Protein AF-A0A3D5B7R0-F1 (afdb_monomer_lite)

Foldseek 3Di:
DDPQQPDDDDDDDPDDDDPVVDPAPFDADPDDWFDDQDPPLRHPVSSVVLVVLCVDPPDPCNVVSCVVVPHDDDRGDDDSPVVRVVSCVVPPRDPPPPPAPFFADLPDADFDALDDPLLVPDDPVLVVVLLPFLLLVLLLLVLVLLAVDFFWAAQPKRFTDPVSLCVSLVPGPDRDDQWDDDPPDIRGHDTCVVVLSVVVSVVLCRNNSQWGHIRRGTIHGDPVVVVLNVDDSSSNLCRSLCCCLFPDQLCPQPPDDDPQADDSVVVSLLLLVLLLPDDAQDKDQLVVVLVSVCVVPVRNGADPVRDRDSQVSQSSCVRRPVVVCCSSVLKNKDDDPDPPCPRDSRTIIHGYPSNNSVSVVVNVDPRD

Structure (mmCIF, N/CA/C/O backbone):
data_AF-A0A3D5B7R0-F1
#
_entry.id   AF-A0A3D5B7R0-F1
#
loop_
_atom_site.group_PDB
_atom_site.id
_atom_site.type_symbol
_atom_site.label_atom_id
_atom_site.label_alt_id
_atom_site.label_comp_id
_atom_site.label_asym_id
_atom_site.label_entity_id
_atom_site.label_seq_id
_atom_site.pdbx_PDB_ins_code
_atom_site.Cartn_x
_atom_site.Cartn_y
_atom_site.Cartn_z
_atom_site.occupancy
_atom_site.B_iso_or_equiv
_atom_site.auth_seq_id
_atom_site.auth_comp_id
_atom_site.auth_asym_id
_atom_site.auth_atom_id
_atom_site.pdbx_PDB_model_num
ATOM 1 N N . TYR A 1 1 ? -4.130 6.083 26.301 1.00 74.31 1 TYR A N 1
ATOM 2 C CA . TYR A 1 1 ? -4.189 7.552 26.361 1.00 74.31 1 TYR A CA 1
ATOM 3 C C . TYR A 1 1 ? -3.229 7.978 27.451 1.00 74.31 1 TYR A C 1
ATOM 5 O O . TYR A 1 1 ? -3.184 7.276 28.447 1.00 74.31 1 TYR A O 1
ATOM 13 N N . ASP A 1 2 ? -2.445 9.035 27.221 1.00 73.25 2 ASP A N 1
ATOM 14 C CA . ASP A 1 2 ? -1.313 9.441 28.071 1.00 73.25 2 ASP A CA 1
ATOM 15 C C . ASP A 1 2 ? -0.239 8.339 28.264 1.00 73.25 2 ASP A C 1
ATOM 17 O O . ASP A 1 2 ? -0.476 7.288 28.853 1.00 73.25 2 ASP A O 1
ATOM 21 N N . MET A 1 3 ? 0.969 8.553 27.727 1.00 71.94 3 MET A N 1
ATOM 22 C CA . MET A 1 3 ? 2.073 7.584 27.853 1.00 71.94 3 MET A CA 1
ATOM 23 C C . MET A 1 3 ? 2.732 7.585 29.243 1.00 71.94 3 MET A C 1
ATOM 25 O O . MET A 1 3 ? 3.506 6.673 29.525 1.00 71.94 3 MET A O 1
ATOM 29 N N . GLY A 1 4 ? 2.465 8.591 30.081 1.00 78.50 4 GLY A N 1
ATOM 30 C CA . GLY A 1 4 ? 2.881 8.615 31.481 1.00 78.50 4 GLY A CA 1
ATOM 31 C C . GLY A 1 4 ? 1.939 7.782 32.345 1.00 78.50 4 GLY A C 1
ATOM 32 O O . GLY A 1 4 ? 2.359 6.784 32.928 1.00 78.50 4 GLY A O 1
ATOM 33 N N . ASP A 1 5 ? 0.661 8.160 32.361 1.00 80.00 5 ASP A N 1
ATOM 34 C CA . ASP A 1 5 ? -0.364 7.542 33.214 1.00 80.00 5 ASP A CA 1
ATOM 35 C C . ASP A 1 5 ? -0.889 6.194 32.690 1.00 80.00 5 ASP A C 1
ATOM 37 O O . ASP A 1 5 ? -1.420 5.385 33.456 1.00 80.00 5 ASP A O 1
ATOM 41 N N . GLY A 1 6 ? -0.722 5.919 31.394 1.00 84.06 6 GLY A N 1
ATOM 42 C CA . GLY A 1 6 ? -0.974 4.604 30.808 1.00 84.06 6 GLY A CA 1
ATOM 43 C C . GLY A 1 6 ? -2.450 4.202 30.762 1.00 84.06 6 GLY A C 1
ATOM 44 O O . GLY A 1 6 ? -2.766 3.028 30.941 1.00 84.06 6 GLY A O 1
ATOM 45 N N . TRP A 1 7 ? -3.371 5.141 30.521 1.00 86.75 7 TRP A N 1
ATOM 46 C CA . TRP A 1 7 ? -4.803 4.836 30.463 1.00 86.75 7 TRP A CA 1
ATOM 47 C C . TRP A 1 7 ? -5.154 3.924 29.284 1.00 86.75 7 TRP A C 1
ATOM 49 O O . TRP A 1 7 ? -4.891 4.242 28.118 1.00 86.75 7 TRP A O 1
ATOM 59 N N . GLU A 1 8 ? -5.825 2.814 29.573 1.00 83.31 8 GLU A N 1
ATOM 60 C CA . GLU A 1 8 ? -6.331 1.878 28.571 1.00 83.31 8 GLU A CA 1
ATOM 61 C C . GLU A 1 8 ? -7.833 2.092 28.344 1.00 83.31 8 GLU A C 1
ATOM 63 O O . GLU A 1 8 ? -8.619 2.150 29.289 1.00 83.31 8 GLU A O 1
ATOM 68 N N . HIS A 1 9 ? -8.243 2.195 27.077 1.00 85.19 9 HIS A N 1
ATOM 69 C CA . HIS A 1 9 ? -9.650 2.290 26.685 1.00 85.19 9 HIS A CA 1
ATOM 70 C C . HIS A 1 9 ? -10.020 1.097 25.806 1.00 85.19 9 HIS A C 1
ATOM 72 O O . HIS A 1 9 ? -9.383 0.859 24.778 1.00 85.19 9 HIS A O 1
ATOM 78 N N . GLU A 1 10 ? -11.079 0.380 26.175 1.00 88.75 10 GLU A N 1
ATOM 79 C CA . GLU A 1 10 ? -11.679 -0.641 25.321 1.00 88.75 10 GLU A CA 1
ATOM 80 C C . GLU A 1 10 ? -12.743 0.002 24.421 1.00 88.75 10 GLU A C 1
ATOM 82 O O . GLU A 1 10 ? -13.651 0.682 24.900 1.00 88.75 10 GLU A O 1
ATOM 87 N N . ILE A 1 11 ? -12.630 -0.209 23.108 1.00 89.81 11 ILE A N 1
ATOM 88 C CA . ILE A 1 11 ? -13.593 0.290 22.122 1.00 89.81 11 ILE A CA 1
ATOM 89 C C . ILE A 1 11 ? -14.271 -0.909 21.464 1.00 89.81 11 ILE A C 1
ATOM 91 O O . ILE A 1 11 ? -13.642 -1.664 20.719 1.00 89.81 11 ILE A O 1
ATOM 95 N N . ILE A 1 12 ? -15.569 -1.058 21.723 1.00 86.69 12 ILE A N 1
ATOM 96 C CA . ILE A 1 12 ? -16.411 -2.113 21.159 1.00 86.69 12 ILE A CA 1
ATOM 97 C C . ILE A 1 12 ? -17.411 -1.468 20.202 1.00 86.69 12 ILE A C 1
ATOM 99 O O . ILE A 1 12 ? -18.132 -0.545 20.568 1.00 86.69 12 ILE A O 1
ATOM 103 N N . VAL A 1 13 ? -17.466 -1.968 18.968 1.00 87.06 13 VAL A N 1
ATOM 104 C CA . VAL A 1 13 ? -18.513 -1.592 18.013 1.00 87.06 13 VAL A CA 1
ATOM 105 C C . VAL A 1 13 ? -19.715 -2.502 18.248 1.00 87.06 13 VAL A C 1
ATOM 107 O O . VAL A 1 13 ? -19.668 -3.682 17.905 1.00 87.06 13 VAL A O 1
ATOM 110 N N . GLU A 1 14 ? -20.765 -1.958 18.861 1.00 85.06 14 GLU A N 1
ATOM 111 C CA . GLU A 1 14 ? -21.995 -2.698 19.183 1.00 85.06 14 GLU A CA 1
ATOM 112 C C . GLU A 1 14 ? -22.955 -2.774 17.987 1.00 85.06 14 GLU A C 1
ATOM 114 O O . GLU A 1 14 ? -23.510 -3.832 17.694 1.00 85.06 14 GLU A O 1
ATOM 119 N N . GLU A 1 15 ? -23.112 -1.662 17.266 1.00 81.44 15 GLU A N 1
ATOM 120 C CA . GLU A 1 15 ? -23.982 -1.531 16.098 1.00 81.44 15 GLU A CA 1
ATOM 121 C C . GLU A 1 15 ? -23.341 -0.584 15.072 1.00 81.44 15 GLU A C 1
ATOM 123 O O . GLU A 1 15 ? -22.632 0.358 15.426 1.00 81.44 15 GLU A O 1
ATOM 128 N N . SER A 1 16 ? -23.587 -0.832 13.785 1.00 78.06 16 SER A N 1
ATOM 129 C CA . SER A 1 16 ? -23.180 0.052 12.692 1.00 78.06 16 SER A CA 1
ATOM 130 C C . SER A 1 16 ? -24.397 0.428 11.854 1.00 78.06 16 SER A C 1
ATOM 132 O O . SER A 1 16 ? -25.055 -0.461 11.311 1.00 78.06 16 SER A O 1
ATOM 134 N N . GLN A 1 17 ? -24.657 1.724 11.713 1.00 70.88 17 GLN A N 1
ATOM 135 C CA . GLN A 1 17 ? -25.733 2.269 10.882 1.00 70.88 17 GLN A CA 1
ATOM 136 C C . GLN A 1 17 ? -25.148 2.922 9.630 1.00 70.88 17 GLN A C 1
ATOM 138 O O . GLN A 1 17 ? -23.988 3.345 9.627 1.00 70.88 17 GLN A O 1
ATOM 143 N N . SER A 1 18 ? -25.921 2.972 8.545 1.00 63.34 18 SER A N 1
ATOM 144 C CA . SER A 1 18 ? -25.472 3.664 7.338 1.00 63.34 18 SER A CA 1
ATOM 145 C C . SER A 1 18 ? -25.538 5.178 7.536 1.00 63.34 18 SER A C 1
ATOM 147 O O . SER A 1 18 ? -26.410 5.696 8.228 1.00 63.34 18 SER A O 1
ATOM 149 N N . GLU A 1 19 ? -24.632 5.912 6.893 1.00 59.81 19 GLU A N 1
ATOM 150 C CA . GLU A 1 19 ? -24.579 7.377 6.986 1.00 59.81 19 GLU A CA 1
ATOM 151 C C . GLU A 1 19 ? -25.899 8.042 6.555 1.00 59.81 19 GLU A C 1
ATOM 153 O O . GLU A 1 19 ? -26.300 9.055 7.120 1.00 59.81 19 GLU A O 1
ATOM 158 N N . SER A 1 20 ? -26.631 7.424 5.619 1.00 59.22 20 SER A N 1
ATOM 159 C CA . SER A 1 20 ? -27.956 7.876 5.175 1.00 59.22 20 SER A CA 1
ATOM 160 C C . SER A 1 20 ? -29.059 7.773 6.232 1.00 59.22 20 SER A C 1
ATOM 162 O O . SER A 1 20 ? -30.106 8.396 6.067 1.00 59.22 20 SER A O 1
ATOM 164 N N . GLU A 1 21 ? -28.859 6.978 7.282 1.00 56.62 21 GLU A N 1
ATOM 165 C CA . GLU A 1 21 ? -29.832 6.770 8.364 1.00 56.62 21 GLU A CA 1
ATOM 166 C C . GLU A 1 21 ? -29.599 7.716 9.552 1.00 56.62 21 GLU A C 1
ATOM 168 O O . GLU A 1 21 ? -30.432 7.790 10.454 1.00 56.62 21 GLU A O 1
ATOM 173 N N . LEU A 1 22 ? -28.495 8.471 9.557 1.00 62.19 22 LEU A N 1
ATOM 174 C CA . LEU A 1 22 ? -28.134 9.356 10.659 1.00 62.19 22 LEU A CA 1
ATOM 175 C C . LEU A 1 22 ? -28.681 10.773 10.434 1.00 62.19 22 LEU A C 1
ATOM 177 O O . LEU A 1 22 ? -28.222 11.510 9.566 1.00 62.19 22 LEU A O 1
ATOM 181 N N . GLU A 1 23 ? -29.626 11.201 11.277 1.00 57.47 23 GLU A N 1
ATOM 182 C CA . GLU A 1 23 ? -30.136 12.586 11.279 1.00 57.47 23 GLU A CA 1
ATOM 183 C C . GLU A 1 23 ? -29.074 13.620 11.711 1.00 57.47 23 GLU A C 1
ATOM 185 O O . GLU A 1 23 ? -29.227 14.815 11.449 1.00 57.47 23 GLU A O 1
ATOM 190 N N . LYS A 1 24 ? -28.008 13.185 12.403 1.00 57.94 24 LYS A N 1
ATOM 191 C CA . LYS A 1 24 ? -26.907 14.026 12.906 1.00 57.94 24 LYS A CA 1
ATOM 192 C C . LYS A 1 24 ? -25.569 13.310 12.725 1.00 57.94 24 LYS A C 1
ATOM 194 O O . LYS A 1 24 ? -25.426 12.168 13.143 1.00 57.94 24 LYS A O 1
ATOM 199 N N . LEU A 1 25 ? -24.584 14.015 12.165 1.00 65.56 25 LEU A N 1
ATOM 200 C CA . LEU A 1 25 ? -23.233 13.494 11.886 1.00 65.56 25 LEU A CA 1
ATOM 201 C C . LEU A 1 25 ? -22.208 13.800 12.993 1.00 65.56 25 LEU A C 1
ATOM 203 O O . LEU A 1 25 ? -21.034 13.461 12.868 1.00 65.56 25 LEU A O 1
ATOM 207 N N . SER A 1 26 ? -22.630 14.454 14.078 1.00 69.00 26 SER A N 1
ATOM 208 C CA . SER A 1 26 ? -21.787 14.650 15.258 1.00 69.00 26 SER A CA 1
ATOM 209 C C . SER A 1 26 ? -21.966 13.480 16.222 1.00 69.00 26 SER A C 1
ATOM 211 O O . SER A 1 26 ? -23.107 13.071 16.456 1.00 69.00 26 SER A O 1
ATOM 213 N N . PRO A 1 27 ? -20.882 12.964 16.826 1.00 81.19 27 PRO A N 1
ATOM 214 C CA . PRO A 1 27 ? -21.006 11.953 17.859 1.00 81.19 27 PRO A CA 1
ATOM 215 C C . PRO A 1 27 ? -21.820 12.510 19.024 1.00 81.19 27 PRO A C 1
ATOM 217 O O . PRO A 1 27 ? -21.628 13.644 19.469 1.00 81.19 27 PRO A O 1
ATOM 220 N N . ILE A 1 28 ? -22.750 11.691 19.496 1.00 86.44 28 ILE A N 1
ATOM 221 C CA . ILE A 1 28 ? -23.605 11.979 20.637 1.00 86.44 28 ILE A CA 1
ATOM 222 C C . ILE A 1 28 ? -23.330 10.884 21.653 1.00 86.44 28 ILE A C 1
ATOM 224 O O . ILE A 1 28 ? -23.425 9.697 21.348 1.00 86.44 28 ILE A O 1
ATOM 228 N N . CYS A 1 29 ? -22.998 11.286 22.872 1.00 91.50 29 CYS A N 1
ATOM 229 C CA . CYS A 1 29 ? -23.009 10.370 23.992 1.00 91.50 29 CYS A CA 1
ATOM 230 C C . CYS A 1 29 ? -24.472 10.026 24.296 1.00 91.50 29 CYS A C 1
ATOM 232 O O . CYS A 1 29 ? -25.270 10.917 24.601 1.00 91.50 29 CYS A O 1
ATOM 234 N N . ILE A 1 30 ? -24.826 8.747 24.162 1.00 92.62 30 ILE A N 1
ATOM 235 C CA . ILE A 1 30 ? -26.179 8.232 24.431 1.00 92.62 30 ILE A CA 1
ATOM 236 C C . ILE A 1 30 ? -26.343 7.752 25.877 1.00 92.62 30 ILE A C 1
ATOM 238 O O . ILE A 1 30 ? -27.450 7.753 26.409 1.00 92.62 30 ILE A O 1
ATOM 242 N N . SER A 1 31 ? -25.242 7.371 26.521 1.00 94.31 31 SER A N 1
ATOM 243 C CA . SER A 1 31 ? -25.202 6.915 27.907 1.00 94.31 31 SER A CA 1
ATOM 244 C C . SER A 1 31 ? -23.772 6.939 28.437 1.00 94.31 31 SER A C 1
ATOM 246 O O . SER A 1 31 ? -22.823 6.785 27.670 1.00 94.31 31 SER A O 1
ATOM 248 N N . GLY A 1 32 ? -23.631 7.037 29.753 1.00 93.88 32 GLY A N 1
ATOM 249 C CA . GLY A 1 32 ? -22.372 6.867 30.465 1.00 93.88 32 GLY A CA 1
ATOM 250 C C . GLY A 1 32 ? -22.632 6.742 31.960 1.00 93.88 32 GLY A C 1
ATOM 251 O O . GLY A 1 32 ? -23.778 6.830 32.409 1.00 93.88 32 GLY A O 1
ATOM 252 N N . LYS A 1 33 ? -21.578 6.473 32.722 1.00 94.75 33 LYS A N 1
ATOM 253 C CA . LYS A 1 33 ? -21.638 6.351 34.178 1.00 94.75 33 LYS A CA 1
ATOM 254 C C . LYS A 1 33 ? -20.290 6.721 34.775 1.00 94.75 33 LYS A C 1
ATOM 256 O O . LYS A 1 33 ? -19.272 6.375 34.174 1.00 94.75 33 LYS A O 1
ATOM 261 N N . ARG A 1 34 ? -20.336 7.274 35.991 1.00 95.81 34 ARG A N 1
ATOM 262 C CA . ARG A 1 34 ? -19.178 7.680 36.796 1.00 95.81 34 ARG A CA 1
ATOM 263 C C . ARG A 1 34 ? -18.389 8.831 36.170 1.00 95.81 34 ARG A C 1
ATOM 265 O O . ARG A 1 34 ? -18.435 9.050 34.958 1.00 95.81 34 ARG A O 1
ATOM 272 N N . ALA A 1 35 ? -17.666 9.552 37.012 1.00 93.88 35 ALA A N 1
ATOM 273 C CA . ALA A 1 35 ? -16.795 10.623 36.567 1.00 93.88 35 ALA A CA 1
ATOM 274 C C . ALA A 1 35 ? -15.577 10.045 35.834 1.00 93.88 35 ALA A C 1
ATOM 276 O O . ALA A 1 35 ? -15.072 8.970 36.172 1.00 93.88 35 ALA A O 1
ATOM 277 N N . CYS A 1 36 ? -15.088 10.773 34.829 1.00 92.12 36 CYS A N 1
ATOM 278 C CA . CYS A 1 36 ? -13.783 10.485 34.242 1.00 92.12 36 CYS A CA 1
ATOM 279 C C . CYS A 1 36 ? -12.699 10.710 35.311 1.00 92.12 36 CYS A C 1
ATOM 281 O O . CYS A 1 36 ? -12.798 11.700 36.046 1.00 92.12 36 CYS A O 1
ATOM 283 N N . PRO A 1 37 ? -11.671 9.844 35.412 1.00 93.56 37 PRO A N 1
ATOM 284 C CA . PRO A 1 37 ? -10.491 10.152 36.208 1.00 93.56 37 PRO A CA 1
ATOM 285 C C . PRO A 1 37 ? -9.937 11.537 35.833 1.00 93.56 37 PRO A C 1
ATOM 287 O O . PRO A 1 37 ? -9.931 11.867 34.642 1.00 93.56 37 PRO A O 1
ATOM 290 N N . PRO A 1 38 ? -9.511 12.354 36.812 1.00 92.75 38 PRO A N 1
ATOM 291 C CA . PRO A 1 38 ? -8.859 13.625 36.524 1.00 92.75 38 PRO A CA 1
ATOM 292 C C . PRO A 1 38 ? -7.581 13.418 35.703 1.00 92.75 38 PRO A C 1
ATOM 294 O O . PRO A 1 38 ? -6.888 12.416 35.881 1.00 92.75 38 PRO A O 1
ATOM 297 N N . GLU A 1 39 ? -7.269 14.367 34.821 1.00 89.06 39 GLU A N 1
ATOM 298 C CA . GLU A 1 39 ? -5.988 14.381 34.103 1.00 89.06 39 GLU A CA 1
ATOM 299 C C . GLU A 1 39 ? -4.817 14.452 35.096 1.00 89.06 39 GLU A C 1
ATOM 301 O O . GLU A 1 39 ? -4.941 15.063 36.161 1.00 89.06 39 GLU A O 1
ATOM 306 N N . ASP A 1 40 ? -3.694 13.821 34.746 1.00 89.06 40 ASP A N 1
ATOM 307 C CA . ASP A 1 40 ? -2.457 13.781 35.542 1.00 89.06 40 ASP A CA 1
ATOM 308 C C . ASP A 1 40 ? -2.605 13.202 36.972 1.00 89.06 40 ASP A C 1
ATOM 310 O O . ASP A 1 40 ? -1.793 13.486 37.857 1.00 89.06 40 ASP A O 1
ATOM 314 N N . VAL A 1 41 ? -3.638 12.391 37.241 1.00 92.38 41 VAL A N 1
ATOM 315 C CA . VAL A 1 41 ? -3.866 11.786 38.571 1.00 92.38 41 VAL A CA 1
ATOM 316 C C . VAL A 1 41 ? -2.918 10.615 38.878 1.00 92.38 41 VAL A C 1
ATOM 318 O O . VAL A 1 41 ? -2.916 10.112 40.001 1.00 92.38 41 VAL A O 1
ATOM 321 N N . GLY A 1 42 ? -2.103 10.162 37.919 1.00 90.31 42 GLY A N 1
ATOM 322 C CA . GLY A 1 42 ? -1.141 9.071 38.105 1.00 90.31 42 GLY A CA 1
ATOM 323 C C . GLY A 1 42 ? -1.683 7.699 37.696 1.00 90.31 42 GLY A C 1
ATOM 324 O O . GLY A 1 42 ? -1.400 6.685 38.346 1.00 90.31 42 GLY A O 1
ATOM 325 N N . GLY A 1 43 ? -2.507 7.657 36.649 1.00 91.12 43 GLY A N 1
ATOM 326 C CA . GLY A 1 43 ? -3.059 6.424 36.093 1.00 91.12 43 GLY A CA 1
ATOM 327 C C . GLY A 1 43 ? -4.020 5.695 37.037 1.00 91.12 43 GLY A C 1
ATOM 328 O O . GLY A 1 43 ? -4.587 6.266 37.971 1.00 91.12 43 GLY A O 1
ATOM 329 N N . ILE A 1 44 ? -4.200 4.388 36.814 1.00 91.00 44 ILE A N 1
ATOM 330 C CA . ILE A 1 44 ? -5.148 3.557 37.584 1.00 91.00 44 ILE A CA 1
ATOM 331 C C . ILE A 1 44 ? -4.807 3.553 39.082 1.00 91.00 44 ILE A C 1
ATOM 333 O O . ILE A 1 44 ? -5.700 3.668 39.923 1.00 91.00 44 ILE A O 1
ATOM 337 N N . GLY A 1 45 ? -3.519 3.411 39.415 1.00 90.31 45 GLY A N 1
ATOM 338 C CA . GLY A 1 45 ? -3.048 3.382 40.800 1.00 90.31 45 GLY A CA 1
ATOM 339 C C . GLY A 1 45 ? -3.220 4.729 41.498 1.00 90.31 45 GLY A C 1
ATOM 340 O O . GLY A 1 45 ? -3.731 4.771 42.616 1.00 90.31 45 GLY A O 1
ATOM 341 N N . GLY A 1 46 ? -2.859 5.819 40.817 1.00 94.38 46 GLY A N 1
ATOM 342 C CA . GLY A 1 46 ? -3.026 7.173 41.332 1.00 94.38 46 GLY A CA 1
ATOM 343 C C . GLY A 1 46 ? -4.493 7.540 41.547 1.00 94.38 46 GLY A C 1
ATOM 344 O O . GLY A 1 46 ? -4.855 8.014 42.619 1.00 94.38 46 GLY A O 1
ATOM 345 N N . TYR A 1 47 ? -5.376 7.195 40.605 1.00 96.06 47 TYR A N 1
ATOM 346 C CA . TYR A 1 47 ? -6.813 7.419 40.769 1.00 96.06 47 TYR A CA 1
ATOM 347 C C . TYR A 1 47 ? -7.418 6.608 41.925 1.00 96.06 47 TYR A C 1
ATOM 349 O O . TYR A 1 47 ? -8.240 7.128 42.677 1.00 96.06 47 TYR A O 1
ATOM 357 N N . ALA A 1 48 ? -7.007 5.348 42.112 1.00 95.31 48 ALA A N 1
ATOM 358 C CA . ALA A 1 48 ? -7.479 4.540 43.237 1.00 95.31 48 ALA A CA 1
ATOM 359 C C . ALA A 1 48 ? -7.087 5.158 44.588 1.00 95.31 48 ALA A C 1
ATOM 361 O O . ALA A 1 48 ? -7.926 5.245 45.485 1.00 95.31 48 ALA A O 1
ATOM 362 N N . HIS A 1 49 ? -5.844 5.628 44.705 1.00 96.06 49 HIS A N 1
ATOM 363 C CA . HIS A 1 49 ? -5.367 6.311 45.902 1.00 96.06 49 HIS A CA 1
ATOM 364 C C . HIS A 1 49 ? -6.081 7.654 46.116 1.00 96.06 49 HIS A C 1
ATOM 366 O O . HIS A 1 49 ? -6.555 7.931 47.211 1.00 96.06 49 HIS A O 1
ATOM 372 N N . PHE A 1 50 ? -6.267 8.446 45.060 1.00 96.94 50 PHE A N 1
ATOM 373 C CA . PHE A 1 50 ? -7.039 9.689 45.101 1.00 96.94 50 PHE A CA 1
ATOM 374 C C . PHE A 1 50 ? -8.460 9.486 45.660 1.00 96.94 50 PHE A C 1
ATOM 376 O O . PHE A 1 50 ? -8.902 10.246 46.524 1.00 96.94 50 PHE A O 1
ATOM 383 N N . LEU A 1 51 ? -9.165 8.435 45.222 1.00 96.56 51 LEU A N 1
ATOM 384 C CA . LEU A 1 51 ? -10.491 8.094 45.750 1.00 96.56 51 LEU A CA 1
ATOM 385 C C . LEU A 1 51 ? -10.456 7.645 47.214 1.00 96.56 51 LEU A C 1
ATOM 387 O O . LEU A 1 51 ? -11.362 7.987 47.972 1.00 96.56 51 LEU A O 1
ATOM 391 N N . GLU A 1 52 ? -9.441 6.873 47.607 1.00 96.56 52 GLU A N 1
ATOM 392 C CA . GLU A 1 52 ? -9.238 6.466 49.000 1.00 96.56 52 GLU A CA 1
ATOM 393 C C . GLU A 1 52 ? -9.068 7.692 49.899 1.00 96.56 52 GLU A C 1
ATOM 395 O O . GLU A 1 52 ? -9.770 7.811 50.905 1.00 96.56 52 GLU A O 1
ATOM 400 N N . VAL A 1 53 ? -8.214 8.633 49.486 1.00 96.25 53 VAL A N 1
ATOM 401 C CA . VAL A 1 53 ? -7.960 9.867 50.227 1.00 96.25 53 VAL A CA 1
ATOM 402 C C . VAL A 1 53 ? -9.226 10.711 50.341 1.00 96.25 53 VAL A C 1
ATOM 404 O O . VAL A 1 53 ? -9.589 11.096 51.447 1.00 96.25 53 VAL A O 1
ATOM 407 N N . LEU A 1 54 ? -9.947 10.964 49.243 1.00 94.69 54 LEU A N 1
ATOM 408 C CA . LEU A 1 54 ? -11.167 11.784 49.285 1.00 94.69 54 LEU A CA 1
ATOM 409 C C . LEU A 1 54 ? -12.327 11.148 50.066 1.00 94.69 54 LEU A C 1
ATOM 411 O O . LEU A 1 54 ? -13.263 11.851 50.451 1.00 94.69 54 LEU A O 1
ATOM 415 N N . ASN A 1 55 ? -12.280 9.843 50.328 1.00 94.19 55 ASN A N 1
ATOM 416 C CA . ASN A 1 55 ? -13.276 9.164 51.150 1.00 94.19 55 ASN A CA 1
ATOM 417 C C . ASN A 1 55 ? -12.969 9.241 52.662 1.00 94.19 55 ASN A C 1
ATOM 419 O O . ASN A 1 55 ? -13.815 8.859 53.475 1.00 94.19 55 ASN A O 1
ATOM 423 N N . ASP A 1 56 ? -11.798 9.754 53.054 1.00 94.88 56 ASP A N 1
ATOM 424 C CA . ASP A 1 56 ? -11.401 9.954 54.449 1.00 94.88 56 ASP A CA 1
ATOM 425 C C . ASP A 1 56 ? -10.958 11.410 54.708 1.00 94.88 56 ASP A C 1
ATOM 427 O O . ASP A 1 56 ? -9.785 11.747 54.546 1.00 94.88 56 ASP A O 1
ATOM 431 N N . PRO A 1 57 ? -11.863 12.282 55.202 1.00 93.56 57 PRO A N 1
ATOM 432 C CA . PRO A 1 57 ? -11.529 13.660 55.576 1.00 93.56 57 PRO A CA 1
ATOM 433 C C . PRO A 1 57 ? -10.449 13.808 56.658 1.00 93.56 57 PRO A C 1
ATOM 435 O O . PRO A 1 57 ? -10.003 14.922 56.921 1.00 93.56 57 PRO A O 1
ATOM 438 N N . SER A 1 58 ? -10.063 12.721 57.336 1.00 95.31 58 SER A N 1
ATOM 439 C CA . SER A 1 58 ? -8.968 12.714 58.311 1.00 95.31 58 SER A CA 1
ATOM 440 C C . SER A 1 58 ? -7.618 12.292 57.725 1.00 95.31 58 SER A C 1
ATOM 442 O O . SER A 1 58 ? -6.606 12.389 58.425 1.00 95.31 58 SER A O 1
ATOM 444 N N . HIS A 1 59 ? -7.586 11.868 56.456 1.00 96.31 59 HIS A N 1
ATOM 445 C CA . HIS A 1 59 ? -6.364 11.498 55.754 1.00 96.31 59 HIS A CA 1
ATOM 446 C C . HIS A 1 59 ? -5.436 12.710 55.606 1.00 96.31 59 HIS A C 1
ATOM 448 O O . HIS A 1 59 ? -5.874 13.816 55.287 1.00 96.31 59 HIS A O 1
ATOM 454 N N . GLU A 1 60 ? -4.132 12.511 55.805 1.00 96.25 60 GLU A N 1
ATOM 455 C CA . GLU A 1 60 ? -3.155 13.611 55.823 1.00 96.25 60 GLU A CA 1
ATOM 456 C C . GLU A 1 60 ? -3.069 14.368 54.485 1.00 96.25 60 GLU A C 1
ATOM 458 O O . GLU A 1 60 ? -2.822 15.573 54.458 1.00 96.25 60 GLU A O 1
ATOM 463 N N . GLU A 1 61 ? -3.346 13.671 53.383 1.00 96.56 61 GLU A N 1
ATOM 464 C CA . GLU A 1 61 ? -3.356 14.220 52.020 1.00 96.56 61 GLU A CA 1
ATOM 465 C C . GLU A 1 61 ? -4.721 14.793 51.577 1.00 96.56 61 GLU A C 1
ATOM 467 O O . GLU A 1 61 ? -4.814 15.340 50.477 1.00 96.56 61 GLU A O 1
ATOM 472 N N . TYR A 1 62 ? -5.776 14.712 52.404 1.00 95.19 62 TYR A N 1
ATOM 473 C CA . TYR A 1 62 ? -7.149 15.084 52.015 1.00 95.19 62 TYR A CA 1
ATOM 474 C C . TYR A 1 62 ? -7.252 16.518 51.483 1.00 95.19 62 TYR A C 1
ATOM 476 O O . TYR A 1 62 ? -7.706 16.745 50.362 1.00 95.19 62 TYR A O 1
ATOM 484 N N . GLU A 1 63 ? -6.768 17.494 52.254 1.00 94.25 63 GLU A N 1
ATOM 485 C CA . GLU A 1 63 ? -6.819 18.912 51.872 1.00 94.25 63 GLU A CA 1
ATOM 486 C C . GLU A 1 63 ? -5.984 19.211 50.616 1.00 94.25 63 GLU A C 1
ATOM 488 O O . GLU A 1 63 ? -6.342 20.083 49.819 1.00 94.25 63 GLU A O 1
ATOM 493 N N . ALA A 1 64 ? -4.886 18.474 50.411 1.00 93.62 64 ALA A N 1
ATOM 494 C CA . ALA A 1 64 ? -4.027 18.637 49.243 1.00 93.62 64 ALA A CA 1
ATOM 495 C C . ALA A 1 64 ? -4.742 18.178 47.965 1.00 93.62 64 ALA A C 1
ATOM 497 O O . ALA A 1 64 ? -4.826 18.948 47.005 1.00 93.62 64 ALA A O 1
ATOM 498 N N . TYR A 1 65 ? -5.324 16.974 47.971 1.00 94.69 65 TYR A N 1
ATOM 499 C CA . TYR A 1 65 ? -6.080 16.458 46.828 1.00 94.69 65 TYR A CA 1
ATOM 500 C C . TYR A 1 65 ? -7.376 17.229 46.575 1.00 94.69 65 TYR A C 1
ATOM 502 O O . TYR A 1 65 ? -7.705 17.487 45.418 1.00 94.69 65 TYR A O 1
ATOM 510 N N . LEU A 1 66 ? -8.082 17.657 47.628 1.00 93.25 66 LEU A N 1
ATOM 511 C CA . LEU A 1 66 ? -9.295 18.463 47.487 1.00 93.25 66 LEU A CA 1
ATOM 512 C C . LEU A 1 66 ? -8.991 19.819 46.839 1.00 93.25 66 LEU A C 1
ATOM 514 O O . LEU A 1 66 ? -9.720 20.268 45.956 1.00 93.25 66 LEU A O 1
ATOM 518 N N . THR A 1 67 ? -7.885 20.454 47.235 1.00 92.12 67 THR A N 1
ATOM 519 C CA . THR A 1 67 ? -7.423 21.700 46.610 1.00 92.12 67 THR A CA 1
ATOM 520 C C . THR A 1 67 ? -7.007 21.467 45.160 1.00 92.12 67 THR A C 1
ATOM 522 O O . THR A 1 67 ? -7.389 22.244 44.285 1.00 92.12 67 THR A O 1
ATOM 525 N N . TRP A 1 68 ? -6.252 20.396 44.894 1.00 94.31 68 TRP A N 1
ATOM 526 C CA . TRP A 1 68 ? -5.762 20.060 43.558 1.00 94.31 68 TRP A CA 1
ATOM 527 C C . TRP A 1 68 ? -6.899 19.826 42.558 1.00 94.31 68 TRP A C 1
ATOM 529 O O . TRP A 1 68 ? -6.865 20.388 41.466 1.00 94.31 68 TRP A O 1
ATOM 539 N N . ILE A 1 69 ? -7.948 19.095 42.955 1.00 92.12 69 ILE A N 1
ATOM 540 C CA . ILE A 1 69 ? -9.096 18.823 42.077 1.00 92.12 69 ILE A CA 1
ATOM 541 C C . ILE A 1 69 ? -10.044 20.024 41.910 1.00 92.12 69 ILE A C 1
ATOM 543 O O . ILE A 1 69 ? -11.013 19.966 41.157 1.00 92.12 69 ILE A O 1
ATOM 547 N N . GLY A 1 70 ? -9.780 21.141 42.594 1.00 90.62 70 GLY A N 1
ATOM 548 C CA . GLY A 1 70 ? -10.595 22.352 42.493 1.00 90.62 70 GLY A CA 1
ATOM 549 C C . GLY A 1 70 ? -11.781 22.403 43.459 1.00 90.62 70 GLY A C 1
ATOM 550 O O . GLY A 1 70 ? -12.688 23.211 43.267 1.00 90.62 70 GLY A O 1
ATOM 551 N N . GLY A 1 71 ? -11.761 21.591 44.520 1.00 91.00 71 GLY A N 1
ATOM 552 C CA . GLY A 1 71 ? -12.601 21.757 45.708 1.00 91.00 71 GLY A CA 1
ATOM 553 C C . GLY A 1 71 ? -13.648 20.671 45.947 1.00 91.00 71 GLY A C 1
ATOM 554 O O . GLY A 1 71 ? -14.061 20.489 47.089 1.00 91.00 71 GLY A O 1
ATOM 555 N N . SER A 1 72 ? -14.085 19.940 44.923 1.00 90.25 72 SER A N 1
ATOM 556 C CA . SER A 1 72 ? -15.015 18.816 45.087 1.00 90.25 72 SER A CA 1
ATOM 557 C C . SER A 1 72 ? -14.909 17.839 43.929 1.00 90.25 72 SER A C 1
ATOM 559 O O . SER A 1 72 ? -14.742 18.258 42.787 1.00 90.25 72 SER A O 1
ATOM 561 N N . PHE A 1 73 ? -15.080 16.553 44.221 1.00 93.94 73 PHE A N 1
ATOM 562 C CA . PHE A 1 73 ? -15.122 15.499 43.218 1.00 93.94 73 PHE A CA 1
ATOM 563 C C . PHE A 1 73 ? -16.102 14.413 43.657 1.00 93.94 73 PHE A C 1
ATOM 565 O O . PHE A 1 73 ? -15.946 13.850 44.740 1.00 93.94 73 PHE A O 1
ATOM 572 N N . ASP A 1 74 ? -17.104 14.126 42.828 1.00 94.44 74 ASP A N 1
ATOM 573 C CA . ASP A 1 74 ? -17.997 12.984 43.012 1.00 94.44 74 ASP A CA 1
ATOM 574 C C . ASP A 1 74 ? -17.642 11.905 41.972 1.00 94.44 74 ASP A C 1
ATOM 576 O O . ASP A 1 74 ? -17.864 12.111 40.777 1.00 94.44 74 ASP A O 1
ATOM 580 N N . PRO A 1 75 ? -17.092 10.745 42.384 1.00 95.00 75 PRO A N 1
ATOM 581 C CA . PRO A 1 75 ? -16.722 9.683 41.452 1.00 95.00 75 PRO A CA 1
ATOM 582 C C . PRO A 1 75 ? -17.915 9.080 40.707 1.00 95.00 75 PRO A C 1
ATOM 584 O O . PRO A 1 75 ? -17.719 8.429 39.681 1.00 95.00 75 PRO A O 1
ATOM 587 N N . GLU A 1 76 ? -19.140 9.268 41.195 1.00 96.25 76 GLU A N 1
ATOM 588 C CA . GLU A 1 76 ? -20.346 8.731 40.571 1.00 96.25 76 GLU A CA 1
ATOM 589 C C . GLU A 1 76 ? -21.046 9.750 39.655 1.00 96.25 76 GLU A C 1
ATOM 591 O O . GLU A 1 76 ? -21.973 9.383 38.926 1.00 96.25 76 GLU A O 1
ATOM 596 N N . GLU A 1 77 ? -20.574 11.000 39.617 1.00 94.56 77 GLU A N 1
ATOM 597 C CA . GLU A 1 77 ? -21.162 12.061 38.803 1.00 94.56 77 GLU A CA 1
ATOM 598 C C . GLU A 1 77 ? -20.909 11.840 37.306 1.00 94.56 77 GLU A C 1
ATOM 600 O O . GLU A 1 77 ? -19.780 11.702 36.840 1.00 94.56 77 GLU A O 1
ATOM 605 N N . PHE A 1 78 ? -21.989 11.839 36.523 1.00 95.69 78 PHE A N 1
ATOM 606 C CA . PHE A 1 78 ? -21.923 11.823 35.067 1.00 95.69 78 PHE A CA 1
ATOM 607 C C . PHE A 1 78 ? -23.059 12.663 34.475 1.00 95.69 78 PHE A C 1
ATOM 609 O O . PHE A 1 78 ? -24.233 12.301 34.579 1.00 95.69 78 PHE A O 1
ATOM 616 N N . ASP A 1 79 ? -22.713 13.768 33.812 1.00 93.81 79 ASP A N 1
ATOM 617 C CA . ASP A 1 79 ? -23.677 14.645 33.142 1.00 93.81 79 ASP A CA 1
ATOM 618 C C . ASP A 1 79 ? -23.638 14.450 31.616 1.00 93.81 79 ASP A C 1
ATOM 620 O O . ASP A 1 79 ? -22.778 14.966 30.895 1.00 93.81 79 ASP A O 1
ATOM 624 N N . LEU A 1 80 ? -24.640 13.726 31.110 1.00 94.69 80 LEU A N 1
ATOM 625 C CA . LEU A 1 80 ? -24.837 13.471 29.682 1.00 94.69 80 LEU A CA 1
ATOM 626 C C . LEU A 1 80 ? -25.029 14.764 28.867 1.00 94.69 80 LEU A C 1
ATOM 628 O O . LEU A 1 80 ? -24.610 14.847 27.709 1.00 94.69 80 LEU A O 1
ATOM 632 N N . GLY A 1 81 ? -25.695 15.767 29.444 1.00 93.56 81 GLY A N 1
ATOM 633 C CA . GLY A 1 81 ? -25.929 17.062 28.814 1.00 93.56 81 GLY A CA 1
ATOM 634 C C . GLY A 1 81 ? -24.634 17.857 28.684 1.00 93.56 81 GLY A C 1
ATOM 635 O O . GLY A 1 81 ? -24.344 18.376 27.601 1.00 93.56 81 GLY A O 1
ATOM 636 N N . TYR A 1 82 ? -23.828 17.881 29.747 1.00 90.94 82 TYR A N 1
ATOM 637 C CA . TYR A 1 82 ? -22.498 18.487 29.745 1.00 90.94 82 TYR A CA 1
ATOM 638 C C . TYR A 1 82 ? -21.582 17.823 28.711 1.00 90.94 82 TYR A C 1
ATOM 640 O O . TYR A 1 82 ? -21.062 18.522 27.838 1.00 90.94 82 TYR A O 1
ATOM 648 N N . VAL A 1 83 ? -21.465 16.490 28.714 1.00 92.44 83 VAL A N 1
ATOM 649 C CA . VAL A 1 83 ? -20.647 15.743 27.737 1.00 92.44 83 VAL A CA 1
ATOM 650 C C . VAL A 1 83 ? -21.058 16.082 26.305 1.00 92.44 83 VAL A C 1
ATOM 652 O O . VAL A 1 83 ? -20.222 16.452 25.482 1.00 92.44 83 VAL A O 1
ATOM 655 N N . ASN A 1 84 ? -22.356 16.046 26.001 1.00 91.56 84 ASN A N 1
ATOM 656 C CA . ASN A 1 84 ? -22.844 16.382 24.665 1.00 91.56 84 ASN A CA 1
ATOM 657 C C . ASN A 1 84 ? -22.631 17.860 24.292 1.00 91.56 84 ASN A C 1
ATOM 659 O O . ASN A 1 84 ? -22.475 18.176 23.111 1.00 91.56 84 ASN A O 1
ATOM 663 N N . SER A 1 85 ? -22.604 18.776 25.264 1.00 87.69 85 SER A N 1
ATOM 664 C CA . SER A 1 85 ? -22.257 20.184 25.025 1.00 87.69 85 SER A CA 1
ATOM 665 C C . SER A 1 85 ? -20.777 20.360 24.657 1.00 87.69 85 SER A C 1
ATOM 667 O O . SER A 1 85 ? -20.457 21.113 23.731 1.00 87.69 85 SER A O 1
ATOM 669 N N . GLN A 1 86 ? -19.885 19.606 25.310 1.00 86.62 86 GLN A N 1
ATOM 670 C CA . GLN A 1 86 ? -18.456 19.587 25.004 1.00 86.62 86 GLN A CA 1
ATOM 671 C C . GLN A 1 86 ? -18.210 18.955 23.632 1.00 86.62 86 GLN A C 1
ATOM 673 O O . GLN A 1 86 ? -17.564 19.572 22.785 1.00 86.62 86 GLN A O 1
ATOM 678 N N . LEU A 1 87 ? -18.813 17.792 23.352 1.00 86.06 87 LEU A N 1
ATOM 679 C CA . LEU A 1 87 ? -18.703 17.119 22.051 1.00 86.06 87 LEU A CA 1
ATOM 680 C C . LEU A 1 87 ? -19.106 18.042 20.895 1.00 86.06 87 LEU A C 1
ATOM 682 O O . LEU A 1 87 ? -18.377 18.139 19.914 1.00 86.06 87 LEU A O 1
ATOM 686 N N . LYS A 1 88 ? -20.201 18.802 21.028 1.00 81.38 88 LYS A N 1
ATOM 687 C CA . LYS A 1 88 ? -20.612 19.797 20.018 1.00 81.38 88 LYS A CA 1
ATOM 688 C C . LYS A 1 88 ? -19.605 20.931 19.820 1.00 81.38 88 LYS A C 1
ATOM 690 O O . LYS A 1 88 ? -19.503 21.471 18.721 1.00 81.38 88 LYS A O 1
ATOM 695 N N . THR A 1 89 ? -18.898 21.318 20.878 1.00 78.06 89 THR A N 1
ATOM 696 C CA . THR A 1 89 ? -17.920 22.413 20.842 1.00 78.06 89 THR A CA 1
ATOM 697 C C . THR A 1 89 ? -16.639 21.983 20.126 1.00 78.06 89 THR A C 1
ATOM 699 O O . THR A 1 89 ? -16.130 22.725 19.283 1.00 78.06 89 THR A O 1
ATOM 702 N N . TYR A 1 90 ? -16.151 20.773 20.411 1.00 69.00 90 TYR A N 1
ATOM 703 C CA . TYR A 1 90 ? -14.909 20.239 19.841 1.00 69.00 90 TYR A CA 1
ATOM 704 C C . TYR A 1 90 ? -15.097 19.569 18.474 1.00 69.00 90 TYR A C 1
ATOM 706 O O . TYR A 1 90 ? -14.208 19.631 17.627 1.00 69.00 90 TYR A O 1
ATOM 714 N N . LEU A 1 91 ? -16.262 18.973 18.223 1.00 67.38 91 LEU A N 1
ATOM 715 C CA . LEU A 1 91 ? -16.575 18.230 17.004 1.00 67.38 91 LEU A CA 1
ATOM 716 C C . LEU A 1 91 ? -17.717 18.935 16.270 1.00 67.38 91 LEU A C 1
ATOM 718 O O . LEU A 1 91 ? -18.868 18.490 16.268 1.00 67.38 91 LEU A O 1
ATOM 722 N N . LYS A 1 92 ? -17.385 20.080 15.653 1.00 57.22 92 LYS A N 1
ATOM 723 C CA . LYS A 1 92 ? -18.309 20.791 14.756 1.00 57.22 92 LYS A CA 1
ATOM 724 C C . LYS A 1 92 ? -18.837 19.823 13.704 1.00 57.22 92 LYS A C 1
ATOM 726 O O . LYS A 1 92 ? -18.055 19.043 13.162 1.00 57.22 92 LYS A O 1
ATOM 731 N N . GLU A 1 93 ? -20.131 19.936 13.400 1.00 54.16 93 GLU A N 1
ATOM 732 C CA . GLU A 1 93 ? -20.798 19.266 12.281 1.00 54.16 93 GLU A CA 1
ATOM 733 C C . GLU A 1 93 ? -19.959 19.460 11.012 1.00 54.16 93 GLU A C 1
ATOM 735 O O . GLU A 1 93 ? -20.015 20.494 10.342 1.00 54.16 93 GLU A O 1
ATOM 740 N N . ARG A 1 94 ? -19.112 18.481 10.692 1.00 49.97 94 ARG A N 1
ATOM 741 C CA . ARG A 1 94 ? -18.509 18.417 9.374 1.00 49.97 94 ARG A CA 1
ATOM 742 C C . ARG A 1 94 ? -19.591 17.820 8.498 1.00 49.97 94 ARG A C 1
ATOM 744 O O . ARG A 1 94 ? -19.978 16.673 8.691 1.00 49.97 94 ARG A O 1
ATOM 751 N N . GLY A 1 95 ? -20.082 18.607 7.546 1.00 46.34 95 GLY A N 1
ATOM 752 C CA . GLY A 1 95 ? -20.768 18.061 6.385 1.00 46.34 95 GLY A CA 1
ATOM 753 C C . GLY A 1 95 ? -19.776 17.178 5.640 1.00 46.34 95 GLY A C 1
ATOM 754 O O . GLY A 1 95 ? -19.070 17.646 4.752 1.00 46.34 95 GLY A O 1
ATOM 755 N N . LEU A 1 96 ? -19.665 15.922 6.056 1.00 50.78 96 LEU A N 1
ATOM 756 C CA . LEU A 1 96 ? -18.888 14.907 5.376 1.00 50.78 96 LEU A CA 1
ATOM 757 C C . LEU A 1 96 ? -19.832 14.219 4.400 1.00 50.78 96 LEU A C 1
ATOM 759 O O . LEU A 1 96 ? -20.112 13.042 4.524 1.00 50.78 96 LEU A O 1
ATOM 763 N N . ALA A 1 97 ? -20.259 14.923 3.350 1.00 45.50 97 ALA A N 1
ATOM 764 C CA . ALA A 1 97 ? -20.315 14.186 2.097 1.00 45.50 97 ALA A CA 1
ATOM 765 C C . ALA A 1 97 ? -18.856 13.803 1.838 1.00 45.50 97 ALA A C 1
ATOM 767 O O . ALA A 1 97 ? -18.084 14.630 1.341 1.00 45.50 97 ALA A O 1
ATOM 768 N N . ARG A 1 98 ? -18.435 12.621 2.314 1.00 53.12 98 ARG A N 1
ATOM 769 C CA . ARG A 1 98 ? -17.119 12.089 1.992 1.00 53.12 98 ARG A CA 1
ATOM 770 C C . ARG A 1 98 ? -17.113 12.021 0.477 1.00 53.12 98 ARG A C 1
ATOM 772 O O . ARG A 1 98 ? -17.791 11.189 -0.114 1.00 53.12 98 ARG A O 1
ATOM 779 N N . LYS A 1 99 ? -16.406 12.954 -0.162 1.00 63.00 99 LYS A N 1
ATOM 780 C CA . LYS A 1 99 ? -16.076 12.782 -1.570 1.00 63.00 99 LYS A CA 1
ATOM 781 C C . LYS A 1 99 ? -15.319 11.470 -1.624 1.00 63.00 99 LYS A C 1
ATOM 783 O O . LYS A 1 99 ? -14.339 11.329 -0.888 1.00 63.00 99 LYS A O 1
ATOM 788 N N . SER A 1 100 ? -15.822 10.520 -2.409 1.00 69.81 100 SER A N 1
ATOM 789 C CA . SER A 1 100 ? -15.103 9.275 -2.616 1.00 69.81 100 SER A CA 1
ATOM 790 C C . SER A 1 100 ? -13.671 9.613 -3.008 1.00 69.81 100 SER A C 1
ATOM 792 O O . SER A 1 100 ? -13.421 10.538 -3.788 1.00 69.81 100 SER A O 1
ATOM 794 N N . HIS A 1 101 ? -12.725 8.909 -2.400 1.00 76.88 101 HIS A N 1
ATOM 795 C CA . HIS A 1 101 ? -11.328 9.009 -2.811 1.00 76.88 101 HIS A CA 1
ATOM 796 C C . HIS A 1 101 ? -11.058 8.143 -4.041 1.00 76.88 101 HIS A C 1
ATOM 798 O O . HIS A 1 101 ? -9.975 8.228 -4.614 1.00 76.88 101 HIS A O 1
ATOM 804 N N . TRP A 1 102 ? -12.037 7.332 -4.449 1.00 89.06 102 TRP A N 1
ATOM 805 C CA . TRP A 1 102 ? -11.963 6.521 -5.643 1.00 89.06 102 TRP A CA 1
ATOM 806 C C . TRP A 1 102 ? -12.352 7.328 -6.868 1.00 89.06 102 TRP A C 1
ATOM 808 O O . TRP A 1 102 ? -13.244 8.178 -6.859 1.00 89.06 102 TRP A O 1
ATOM 818 N N . ARG A 1 103 ? -11.697 7.005 -7.977 1.00 85.69 103 ARG A N 1
ATOM 819 C CA . ARG A 1 103 ? -12.181 7.387 -9.294 1.00 85.69 103 ARG A CA 1
ATOM 820 C C . ARG A 1 103 ? -13.404 6.531 -9.630 1.00 85.69 103 ARG A C 1
ATOM 822 O O . ARG A 1 103 ? -13.255 5.357 -9.962 1.00 85.69 103 ARG A O 1
ATOM 829 N N . GLU A 1 104 ? -14.584 7.142 -9.559 1.00 85.75 104 GLU A N 1
ATOM 830 C CA . GLU A 1 104 ? -15.890 6.492 -9.778 1.00 85.75 104 GLU A CA 1
ATOM 831 C C . GLU A 1 104 ? -16.260 6.307 -11.256 1.00 85.75 104 GLU A C 1
ATOM 833 O O . GLU A 1 104 ? -17.115 5.490 -11.589 1.00 85.75 104 GLU A O 1
ATOM 838 N N . GLU A 1 105 ? -15.612 7.043 -12.160 1.00 82.88 105 GLU A N 1
ATOM 839 C CA . GLU A 1 105 ? -15.909 7.024 -13.591 1.00 82.88 105 GLU A CA 1
ATOM 840 C C . GLU A 1 105 ? -14.632 7.090 -14.431 1.00 82.88 105 GLU A C 1
ATOM 842 O O . GLU A 1 105 ? -13.620 7.659 -14.014 1.00 82.88 105 GLU A O 1
ATOM 847 N N . ASP A 1 106 ? -14.701 6.607 -15.673 1.00 83.50 106 ASP A N 1
ATOM 848 C CA . ASP A 1 106 ? -13.596 6.711 -16.628 1.00 83.50 106 ASP A CA 1
ATOM 849 C C . ASP A 1 106 ? -13.455 8.125 -17.233 1.00 83.50 106 ASP A C 1
ATOM 851 O O . ASP A 1 106 ? -13.538 8.333 -18.442 1.00 83.50 106 ASP A O 1
ATOM 855 N N . ARG A 1 107 ? -13.261 9.143 -16.384 1.00 71.75 107 ARG A N 1
ATOM 856 C CA . ARG A 1 107 ? -12.946 10.521 -16.798 1.00 71.75 107 ARG A CA 1
ATOM 857 C C . ARG A 1 107 ? -11.621 10.986 -16.191 1.00 71.75 107 ARG A C 1
ATOM 859 O O . ARG A 1 107 ? -11.254 10.537 -15.110 1.00 71.75 107 ARG A O 1
ATOM 866 N N . TYR A 1 108 ? -10.886 11.840 -16.906 1.00 63.81 108 TYR A N 1
ATOM 867 C CA . TYR A 1 108 ? -9.667 12.516 -16.427 1.00 63.81 108 TYR A CA 1
ATOM 868 C C . TYR A 1 108 ? -8.532 11.598 -15.913 1.00 63.81 108 TYR A C 1
ATOM 870 O O . TYR A 1 108 ? -8.075 11.755 -14.785 1.00 63.81 108 TYR A O 1
ATOM 878 N N . SER A 1 109 ? -8.046 10.655 -16.731 1.00 72.56 109 SER A N 1
ATOM 879 C CA . SER A 1 109 ? -6.781 9.947 -16.455 1.00 72.56 109 SER A CA 1
ATOM 880 C C . SER A 1 109 ? -5.583 10.704 -17.038 1.00 72.56 109 SER A C 1
ATOM 882 O O . SER A 1 109 ? -5.675 11.220 -18.153 1.00 72.56 109 SER A O 1
ATOM 884 N N . TYR A 1 110 ? -4.444 10.695 -16.340 1.00 84.25 110 TYR A N 1
ATOM 885 C CA . TYR A 1 110 ? -3.170 11.249 -16.819 1.00 84.25 110 TYR A CA 1
ATOM 886 C C . TYR A 1 110 ? -2.156 10.121 -17.067 1.00 84.25 110 TYR A C 1
ATOM 888 O O . TYR A 1 110 ? -1.215 9.971 -16.285 1.00 84.25 110 TYR A O 1
ATOM 896 N N . PRO A 1 111 ? -2.359 9.289 -18.109 1.00 89.56 111 PRO A N 1
ATOM 897 C CA . PRO A 1 111 ? -1.529 8.115 -18.345 1.00 89.56 111 PRO A CA 1
ATOM 898 C C . PRO A 1 111 ? -0.067 8.488 -18.599 1.00 89.56 111 PRO A C 1
ATOM 900 O O . PRO A 1 111 ? 0.249 9.589 -19.058 1.00 89.56 111 PRO A O 1
ATOM 903 N N . VAL A 1 112 ? 0.820 7.533 -18.334 1.00 93.88 112 VAL A N 1
ATOM 904 C CA . VAL A 1 112 ? 2.230 7.597 -18.737 1.00 93.88 112 VAL A CA 1
ATOM 905 C C . VAL A 1 112 ? 2.458 6.741 -19.985 1.00 93.88 112 VAL A C 1
ATOM 907 O O . VAL A 1 112 ? 1.619 5.920 -20.353 1.00 93.88 112 VAL A O 1
ATOM 910 N N . SER A 1 113 ? 3.577 6.950 -20.677 1.00 94.69 113 SER A N 1
ATOM 911 C CA . SER A 1 113 ? 3.931 6.125 -21.837 1.00 94.69 113 SER A CA 1
ATOM 912 C C . SER A 1 113 ? 4.284 4.701 -21.401 1.00 94.69 113 SER A C 1
ATOM 914 O O . SER A 1 113 ? 4.981 4.515 -20.406 1.00 94.69 113 SER A O 1
ATOM 916 N N . PHE A 1 114 ? 3.871 3.706 -22.188 1.00 96.31 114 PHE A N 1
ATOM 917 C CA . PHE A 1 114 ? 4.296 2.308 -22.037 1.00 96.31 114 PHE A CA 1
ATOM 918 C C . PHE A 1 114 ? 5.748 2.057 -22.465 1.00 96.31 114 PHE A C 1
ATOM 920 O O . PHE A 1 114 ? 6.274 0.978 -22.214 1.00 96.31 114 PHE A O 1
ATOM 927 N N . SER A 1 115 ? 6.391 3.036 -23.102 1.00 94.44 115 SER A N 1
ATOM 928 C CA . SER A 1 115 ? 7.791 2.968 -23.511 1.00 94.44 115 SER A CA 1
ATOM 929 C C . SER A 1 115 ? 8.562 4.220 -23.113 1.00 94.44 115 SER A C 1
ATOM 931 O O . SER A 1 115 ? 8.003 5.312 -22.957 1.00 94.44 115 SER A O 1
ATOM 933 N N . SER A 1 116 ? 9.870 4.053 -22.986 1.00 94.12 116 SER A N 1
ATOM 934 C CA . SER A 1 116 ? 10.846 5.105 -22.749 1.00 94.12 116 SER A CA 1
ATOM 935 C C . SER A 1 116 ? 12.220 4.694 -23.295 1.00 94.12 116 SER A C 1
ATOM 937 O O . SER A 1 116 ? 12.456 3.511 -23.557 1.00 94.12 116 SER A O 1
ATOM 939 N N . PRO A 1 117 ? 13.184 5.626 -23.384 1.00 94.38 117 PRO A N 1
ATOM 940 C CA . PRO A 1 117 ? 14.575 5.261 -23.623 1.00 94.38 117 PRO A CA 1
ATOM 941 C C . PRO A 1 117 ? 15.107 4.219 -22.627 1.00 94.38 117 PRO A C 1
ATOM 943 O O . PRO A 1 117 ? 15.958 3.419 -22.997 1.00 94.38 117 PRO A O 1
ATOM 946 N N . TRP A 1 118 ? 14.603 4.168 -21.386 1.00 93.19 118 TRP A N 1
ATOM 947 C CA . TRP A 1 118 ? 14.993 3.114 -20.445 1.00 93.19 118 TRP A CA 1
ATOM 948 C C . TRP A 1 118 ? 14.514 1.736 -20.916 1.00 93.19 118 TRP A C 1
ATOM 950 O O . TRP A 1 118 ? 15.321 0.815 -20.988 1.00 93.19 118 TRP A O 1
ATOM 960 N N . THR A 1 119 ? 13.250 1.602 -21.337 1.00 94.12 119 THR A N 1
ATOM 961 C CA . THR A 1 119 ? 12.732 0.318 -21.852 1.00 94.12 119 THR A CA 1
ATOM 962 C C . THR A 1 119 ? 13.426 -0.132 -23.138 1.00 94.12 119 THR A C 1
ATOM 964 O O . THR A 1 119 ? 13.503 -1.322 -23.407 1.00 94.12 119 THR A O 1
ATOM 967 N N . GLU A 1 120 ? 13.945 0.804 -23.934 1.00 93.00 120 GLU A N 1
ATOM 968 C CA . GLU A 1 120 ? 14.650 0.498 -25.186 1.00 93.00 120 GLU A CA 1
ATOM 969 C C . GLU A 1 120 ? 16.104 0.050 -24.973 1.00 93.00 120 GLU A C 1
ATOM 971 O O . GLU A 1 120 ? 16.666 -0.623 -25.835 1.00 93.00 120 GLU A O 1
ATOM 976 N N . ASN A 1 121 ? 16.721 0.434 -23.849 1.00 93.12 121 ASN A N 1
ATOM 977 C CA . ASN A 1 121 ? 18.155 0.241 -23.602 1.00 93.12 121 ASN A CA 1
ATOM 978 C C . ASN A 1 121 ? 18.470 -0.674 -22.409 1.00 93.12 121 ASN A C 1
ATOM 980 O O . ASN A 1 121 ? 19.646 -0.916 -22.130 1.00 93.12 121 ASN A O 1
ATOM 984 N N . ILE A 1 122 ? 17.457 -1.168 -21.693 1.00 92.75 122 ILE A N 1
ATOM 985 C CA . ILE A 1 122 ? 17.655 -2.109 -20.590 1.00 92.75 122 ILE A CA 1
ATOM 986 C C . ILE A 1 122 ? 18.210 -3.444 -21.102 1.00 92.75 122 ILE A C 1
ATOM 988 O O . ILE A 1 122 ? 17.834 -3.942 -22.164 1.00 92.75 122 ILE A O 1
ATOM 992 N N . ASP A 1 123 ? 19.138 -4.026 -20.350 1.00 91.06 123 ASP A N 1
ATOM 993 C CA . ASP A 1 123 ? 19.776 -5.287 -20.703 1.00 91.06 123 ASP A CA 1
ATOM 994 C C . ASP A 1 123 ? 18.883 -6.507 -20.400 1.00 91.06 123 ASP A C 1
ATOM 996 O O . ASP A 1 123 ? 17.779 -6.398 -19.862 1.00 91.06 123 ASP A O 1
ATOM 1000 N N . HIS A 1 124 ? 19.363 -7.702 -20.750 1.00 90.25 124 HIS A N 1
ATOM 1001 C CA . HIS A 1 124 ? 18.618 -8.945 -20.531 1.00 90.25 124 HIS A CA 1
ATOM 1002 C C . HIS A 1 124 ? 18.331 -9.212 -19.048 1.00 90.25 124 HIS A C 1
ATOM 1004 O O . HIS A 1 124 ? 17.253 -9.692 -18.709 1.00 90.25 124 HIS A O 1
ATOM 1010 N N . SER A 1 125 ? 19.275 -8.894 -18.156 1.00 89.25 125 SER A N 1
ATOM 1011 C CA . SER A 1 125 ? 19.089 -9.126 -16.722 1.00 89.25 125 SER A CA 1
ATOM 1012 C C . SER A 1 125 ? 17.972 -8.247 -16.150 1.00 89.25 125 SER A C 1
ATOM 1014 O O . SER A 1 125 ? 17.140 -8.720 -15.377 1.00 89.25 125 SER A O 1
ATOM 1016 N N . GLY A 1 126 ? 17.870 -6.997 -16.606 1.00 89.88 126 GLY A N 1
ATOM 1017 C CA . GLY A 1 126 ? 16.772 -6.115 -16.244 1.00 89.88 126 GLY A CA 1
ATOM 1018 C C . GLY A 1 126 ? 15.419 -6.562 -16.803 1.00 89.88 126 GLY A C 1
ATOM 1019 O O . GLY A 1 126 ? 14.409 -6.407 -16.114 1.00 89.88 126 GLY A O 1
ATOM 1020 N N . HIS A 1 127 ? 15.381 -7.169 -17.997 1.00 93.19 127 HIS A N 1
ATOM 1021 C CA . HIS A 1 127 ? 14.151 -7.768 -18.536 1.00 93.19 127 HIS A CA 1
ATOM 1022 C C . HIS A 1 127 ? 13.635 -8.902 -17.641 1.00 93.19 127 HIS A C 1
ATOM 1024 O O . HIS A 1 127 ? 12.452 -8.924 -17.303 1.00 93.19 127 HIS A O 1
ATOM 1030 N N . GLU A 1 128 ? 14.516 -9.814 -17.217 1.00 94.31 128 GLU A N 1
ATOM 1031 C CA . GLU A 1 128 ? 14.153 -10.933 -16.335 1.00 94.31 128 GLU A CA 1
ATOM 1032 C C . GLU A 1 128 ? 13.612 -10.445 -14.985 1.00 94.31 128 GLU A C 1
ATOM 1034 O O . GLU A 1 128 ? 12.605 -10.960 -14.484 1.00 94.31 128 GLU A O 1
ATOM 1039 N N . VAL A 1 129 ? 14.244 -9.418 -14.403 1.00 93.12 129 VAL A N 1
ATOM 1040 C CA . VAL A 1 129 ? 13.743 -8.782 -13.179 1.00 93.12 129 VAL A CA 1
ATOM 1041 C C . VAL A 1 129 ? 12.344 -8.224 -13.429 1.00 93.12 129 VAL A C 1
ATOM 1043 O O . VAL A 1 129 ? 11.408 -8.642 -12.753 1.00 93.12 129 VAL A O 1
ATOM 1046 N N . ALA A 1 130 ? 12.169 -7.363 -14.436 1.00 91.88 130 ALA A N 1
ATOM 1047 C CA . ALA A 1 130 ? 10.888 -6.726 -14.732 1.00 91.88 130 ALA A CA 1
ATOM 1048 C C . ALA A 1 130 ? 9.751 -7.733 -14.988 1.00 91.88 130 ALA A C 1
ATOM 1050 O O . ALA A 1 130 ? 8.625 -7.517 -14.537 1.00 91.88 130 ALA A O 1
ATOM 1051 N N . GLU A 1 131 ? 10.028 -8.838 -15.682 1.00 94.38 131 GLU A N 1
ATOM 1052 C CA . GLU A 1 131 ? 9.040 -9.879 -15.973 1.00 94.38 131 GLU A CA 1
ATOM 1053 C C . GLU A 1 131 ? 8.619 -10.662 -14.719 1.00 94.38 131 GLU A C 1
ATOM 1055 O O . GLU A 1 131 ? 7.432 -10.994 -14.554 1.00 94.38 131 GLU A O 1
ATOM 1060 N N . SER A 1 132 ? 9.580 -10.931 -13.832 1.00 95.56 132 SER A N 1
ATOM 1061 C CA . SER A 1 132 ? 9.397 -11.763 -12.640 1.00 95.56 132 SER A CA 1
ATOM 1062 C C . SER A 1 132 ? 8.761 -11.041 -11.447 1.00 95.56 132 SER A C 1
ATOM 1064 O O . SER A 1 132 ? 8.266 -11.728 -10.547 1.00 95.56 132 SER A O 1
ATOM 1066 N N . LEU A 1 133 ? 8.710 -9.700 -11.446 1.00 96.62 133 LEU A N 1
ATOM 1067 C CA . LEU A 1 133 ? 8.169 -8.907 -10.335 1.00 96.62 133 LEU A CA 1
ATOM 1068 C C . LEU A 1 133 ? 6.748 -9.333 -9.944 1.00 96.62 133 LEU A C 1
ATOM 1070 O O . LEU A 1 133 ? 5.827 -9.356 -10.769 1.00 96.62 133 LEU A O 1
ATOM 1074 N N . ALA A 1 134 ? 6.571 -9.604 -8.647 1.00 97.75 134 ALA A N 1
ATOM 1075 C CA . ALA A 1 134 ? 5.280 -9.961 -8.067 1.00 97.75 134 ALA A CA 1
ATOM 1076 C C . ALA A 1 134 ? 4.239 -8.865 -8.318 1.00 97.75 134 ALA A C 1
ATOM 1078 O O . ALA A 1 134 ? 3.154 -9.170 -8.799 1.00 97.75 134 ALA A O 1
ATOM 1079 N N . LEU A 1 135 ? 4.614 -7.594 -8.132 1.00 98.06 135 LEU A N 1
ATOM 1080 C CA . LEU A 1 135 ? 3.722 -6.453 -8.338 1.00 98.06 135 LEU A CA 1
ATOM 1081 C C . LEU A 1 135 ? 3.051 -6.456 -9.716 1.00 98.06 135 LEU A C 1
ATOM 1083 O O . LEU A 1 135 ? 1.839 -6.286 -9.819 1.00 98.06 135 LEU A O 1
ATOM 1087 N N . ARG A 1 136 ? 3.830 -6.671 -10.781 1.00 98.19 136 ARG A N 1
ATOM 1088 C CA . ARG A 1 136 ? 3.312 -6.720 -12.154 1.00 98.19 136 ARG A CA 1
ATOM 1089 C C . ARG A 1 136 ? 2.339 -7.883 -12.329 1.00 98.19 136 ARG A C 1
ATOM 1091 O O . ARG A 1 136 ? 1.249 -7.707 -12.869 1.00 98.19 136 ARG A O 1
ATOM 1098 N N . ARG A 1 137 ? 2.741 -9.073 -11.883 1.00 98.69 137 ARG A N 1
ATOM 1099 C CA . ARG A 1 137 ? 1.953 -10.307 -12.007 1.00 98.69 137 ARG A CA 1
ATOM 1100 C C . ARG A 1 137 ? 0.641 -10.208 -11.243 1.00 98.69 137 ARG A C 1
ATOM 1102 O O . ARG A 1 137 ? -0.401 -10.541 -11.790 1.00 98.69 137 ARG A O 1
ATOM 1109 N N . ASP A 1 138 ? 0.692 -9.688 -10.027 1.00 98.81 138 ASP A N 1
ATOM 1110 C CA . ASP A 1 138 ? -0.470 -9.543 -9.158 1.00 98.81 138 ASP A CA 1
ATOM 1111 C C . ASP A 1 138 ? -1.395 -8.418 -9.632 1.00 98.81 138 ASP A C 1
ATOM 1113 O O . ASP A 1 138 ? -2.612 -8.548 -9.516 1.00 98.81 138 ASP A O 1
ATOM 1117 N N . MET A 1 139 ? -0.852 -7.362 -10.252 1.00 98.88 139 MET A N 1
ATOM 1118 C CA . MET A 1 139 ? -1.653 -6.360 -10.959 1.00 98.88 139 MET A CA 1
ATOM 1119 C C . MET A 1 139 ? -2.413 -6.978 -12.140 1.00 98.88 139 MET A C 1
ATOM 1121 O O . MET A 1 139 ? -3.607 -6.731 -12.293 1.00 98.88 139 MET A O 1
ATOM 1125 N N . VAL A 1 140 ? -1.756 -7.809 -12.960 1.00 98.81 140 VAL A N 1
ATOM 1126 C CA . VAL A 1 140 ? -2.430 -8.549 -14.043 1.00 98.81 140 VAL A CA 1
ATOM 1127 C C . VAL A 1 140 ? -3.534 -9.439 -13.468 1.00 98.81 140 VAL A C 1
ATOM 1129 O O . VAL A 1 140 ? -4.676 -9.331 -13.909 1.00 98.81 140 VAL A O 1
ATOM 1132 N N . THR A 1 141 ? -3.235 -10.222 -12.426 1.00 98.81 141 THR A N 1
ATOM 1133 C CA . THR A 1 141 ? -4.214 -11.071 -11.729 1.00 98.81 141 THR A CA 1
ATOM 1134 C C . THR A 1 141 ? -5.413 -10.270 -11.213 1.00 98.81 141 THR A C 1
ATOM 1136 O O . THR A 1 141 ? -6.552 -10.691 -11.399 1.00 98.81 141 THR A O 1
ATOM 1139 N N . LEU A 1 142 ? -5.187 -9.108 -10.588 1.00 98.81 142 LEU A N 1
ATOM 1140 C CA . LEU A 1 142 ? -6.246 -8.207 -10.119 1.00 98.81 142 LEU A CA 1
ATOM 1141 C C . LEU A 1 142 ? -7.150 -7.764 -11.277 1.00 98.81 142 LEU A C 1
ATOM 1143 O O . LEU A 1 142 ? -8.371 -7.895 -11.195 1.00 98.81 142 LEU A O 1
ATOM 1147 N N . LEU A 1 143 ? -6.566 -7.262 -12.367 1.00 98.81 143 LEU A N 1
ATOM 1148 C CA . LEU A 1 143 ? -7.328 -6.752 -13.508 1.00 98.81 143 LEU A CA 1
ATOM 1149 C C . LEU A 1 143 ? -8.093 -7.865 -14.241 1.00 98.81 143 LEU A C 1
ATOM 1151 O O . LEU A 1 143 ? -9.259 -7.678 -14.586 1.00 98.81 143 LEU A O 1
ATOM 1155 N N . GLU A 1 144 ? -7.483 -9.031 -14.452 1.00 98.69 144 GLU A N 1
ATOM 1156 C CA . GLU A 1 144 ? -8.162 -10.196 -15.035 1.00 98.69 144 GLU A CA 1
ATOM 1157 C C . GLU A 1 144 ? -9.309 -10.675 -14.139 1.00 98.69 144 GLU A C 1
ATOM 1159 O O . GLU A 1 144 ? -10.430 -10.870 -14.614 1.00 98.69 144 GLU A O 1
ATOM 1164 N N . TYR A 1 145 ? -9.082 -10.751 -12.824 1.00 98.75 145 TYR A N 1
ATOM 1165 C CA . TYR A 1 145 ? -10.119 -11.125 -11.869 1.00 98.75 145 TYR A CA 1
ATOM 1166 C C . TYR A 1 145 ? -11.326 -10.179 -11.932 1.00 98.75 145 TYR A C 1
ATOM 1168 O O . TYR A 1 145 ? -12.465 -10.650 -11.943 1.00 98.75 145 TYR A O 1
ATOM 1176 N N . LEU A 1 146 ? -11.099 -8.863 -12.005 1.00 98.50 146 LEU A N 1
ATOM 1177 C CA . LEU A 1 146 ? -12.166 -7.861 -12.114 1.00 98.50 146 LEU A CA 1
ATOM 1178 C C . LEU A 1 146 ? -12.917 -7.918 -13.453 1.00 98.50 146 LEU A C 1
ATOM 1180 O O . LEU A 1 146 ? -14.106 -7.611 -13.493 1.00 98.50 146 LEU A O 1
ATOM 1184 N N . LYS A 1 147 ? -12.268 -8.337 -14.544 1.00 97.44 147 LYS A N 1
ATOM 1185 C CA . LYS A 1 147 ? -12.945 -8.553 -15.837 1.00 97.44 147 LYS A CA 1
ATOM 1186 C C . LYS A 1 147 ? -13.875 -9.757 -15.803 1.00 97.44 147 LYS A C 1
ATOM 1188 O O . LYS A 1 147 ? -14.988 -9.691 -16.324 1.00 97.44 147 LYS A O 1
ATOM 1193 N N . ASP A 1 148 ? -13.419 -10.837 -15.183 1.00 97.69 148 ASP A N 1
ATOM 1194 C CA . ASP A 1 148 ? -14.129 -12.114 -15.195 1.00 97.69 148 ASP A CA 1
ATOM 1195 C C . ASP A 1 148 ? -15.193 -12.208 -14.094 1.00 97.69 148 ASP A C 1
ATOM 1197 O O . ASP A 1 148 ? -16.093 -13.051 -14.147 1.00 97.69 148 ASP A O 1
ATOM 1201 N N . ASN A 1 149 ? -15.125 -11.328 -13.092 1.00 97.88 149 ASN A N 1
ATOM 1202 C CA . ASN A 1 149 ? -16.016 -11.338 -11.942 1.00 97.88 149 ASN A CA 1
ATOM 1203 C C . ASN A 1 149 ? -16.676 -9.978 -11.748 1.00 97.88 149 ASN A C 1
ATOM 1205 O O . ASN A 1 149 ? -16.022 -8.949 -11.638 1.00 97.88 149 ASN A O 1
ATOM 1209 N N . ARG A 1 150 ? -17.998 -9.976 -11.560 1.00 95.31 150 ARG A N 1
ATOM 1210 C CA . ARG A 1 150 ? -18.721 -8.763 -11.168 1.00 95.31 150 ARG A CA 1
ATOM 1211 C C . ARG A 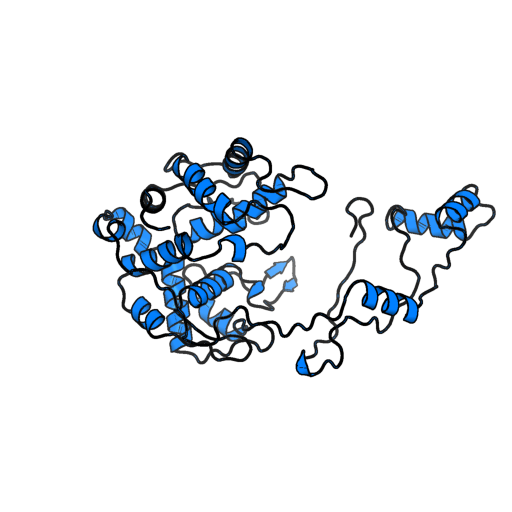1 150 ? -18.466 -8.442 -9.694 1.00 95.31 150 ARG A C 1
ATOM 1213 O O . ARG A 1 150 ? -19.227 -8.870 -8.820 1.00 95.31 150 ARG A O 1
ATOM 1220 N N . VAL A 1 151 ? -17.409 -7.684 -9.426 1.00 98.06 151 VAL A N 1
ATOM 1221 C CA . VAL A 1 151 ? -17.038 -7.230 -8.082 1.00 98.06 151 VAL A CA 1
ATOM 1222 C C . VAL A 1 151 ? -17.698 -5.886 -7.802 1.00 98.06 151 VAL A C 1
ATOM 1224 O O . VAL A 1 151 ? -17.434 -4.900 -8.477 1.00 98.06 151 VAL A O 1
ATOM 1227 N N . LYS A 1 152 ? -18.577 -5.838 -6.799 1.00 97.69 152 LYS A N 1
ATOM 1228 C CA . LYS A 1 152 ? -19.190 -4.590 -6.329 1.00 97.69 152 LYS A CA 1
ATOM 1229 C C . LYS A 1 152 ? -18.453 -4.112 -5.082 1.00 97.69 152 LYS A C 1
ATOM 1231 O O . LYS A 1 152 ? -18.373 -4.879 -4.121 1.00 97.69 152 LYS A O 1
ATOM 1236 N N . GLY A 1 153 ? -17.944 -2.883 -5.100 1.00 96.44 153 GLY A N 1
ATOM 1237 C CA . GLY A 1 153 ? -17.323 -2.245 -3.946 1.00 96.44 153 GLY A CA 1
ATOM 1238 C C . GLY A 1 153 ? -18.285 -2.170 -2.761 1.00 96.44 153 GLY A C 1
ATOM 1239 O O . GLY A 1 153 ? -19.508 -2.068 -2.921 1.00 96.44 153 GLY A O 1
ATOM 1240 N N . THR A 1 154 ? -17.745 -2.266 -1.548 1.00 93.94 154 THR A N 1
ATOM 1241 C CA . THR A 1 154 ? -18.543 -2.106 -0.323 1.00 93.94 154 THR A CA 1
ATOM 1242 C C . THR A 1 154 ? -19.195 -0.723 -0.278 1.00 93.94 154 THR A C 1
ATOM 1244 O O . THR A 1 154 ? -18.622 0.255 -0.748 1.00 93.94 154 THR A O 1
ATOM 1247 N N . ALA A 1 155 ? -20.391 -0.618 0.306 1.00 88.12 155 ALA A N 1
ATOM 1248 C CA . ALA A 1 155 ? -21.123 0.651 0.358 1.00 88.12 155 ALA A CA 1
ATOM 1249 C C . ALA A 1 155 ? -20.414 1.731 1.197 1.00 88.12 155 ALA A C 1
ATOM 1251 O O . ALA A 1 155 ? -20.574 2.909 0.919 1.00 88.12 155 ALA A O 1
ATOM 1252 N N . ALA A 1 156 ? -19.639 1.333 2.210 1.00 85.31 156 ALA A N 1
ATOM 1253 C CA . ALA A 1 156 ? -19.029 2.268 3.155 1.00 85.31 156 ALA A CA 1
ATOM 1254 C C . ALA A 1 156 ? -17.690 2.855 2.681 1.00 85.31 156 ALA A C 1
ATOM 1256 O O . ALA A 1 156 ? -17.366 3.994 3.010 1.00 85.31 156 ALA A O 1
ATOM 1257 N N . LYS A 1 157 ? -16.871 2.060 1.981 1.00 87.69 157 LYS A N 1
ATOM 1258 C CA . LYS A 1 157 ? -15.502 2.460 1.620 1.00 87.69 157 LYS A CA 1
ATOM 1259 C C . LYS A 1 157 ? -15.106 2.137 0.186 1.00 87.69 157 LYS A C 1
ATOM 1261 O O . LYS A 1 157 ? -13.962 2.371 -0.162 1.00 87.69 157 LYS A O 1
ATOM 1266 N N . GLY A 1 158 ? -15.961 1.502 -0.612 1.00 92.81 158 GLY A N 1
ATOM 1267 C CA . GLY A 1 158 ? -15.586 1.023 -1.945 1.00 92.81 158 GLY A CA 1
ATOM 1268 C C . GLY A 1 158 ? -14.669 -0.203 -1.952 1.00 92.81 158 GLY A C 1
ATOM 1269 O O . GLY A 1 158 ? -14.545 -0.837 -2.992 1.00 92.81 158 GLY A O 1
ATOM 1270 N N . ASN A 1 159 ? -14.127 -0.619 -0.801 1.00 95.50 159 ASN A N 1
ATOM 1271 C CA . ASN A 1 159 ? -13.251 -1.787 -0.663 1.00 95.50 159 ASN A CA 1
ATOM 1272 C C . ASN A 1 159 ? -13.815 -3.060 -1.316 1.00 95.50 159 ASN A C 1
ATOM 1274 O O . ASN A 1 159 ? -15.038 -3.249 -1.394 1.00 95.50 159 ASN A O 1
ATOM 1278 N N . PHE A 1 160 ? -12.936 -3.980 -1.707 1.00 98.00 160 PHE A N 1
ATOM 1279 C CA . PHE A 1 160 ? -13.331 -5.295 -2.201 1.00 98.00 160 PHE A CA 1
ATOM 1280 C C . PHE A 1 160 ? -14.037 -6.122 -1.108 1.00 98.00 160 PHE A C 1
ATOM 1282 O O . PHE A 1 160 ? -13.563 -6.214 0.025 1.00 98.00 160 PHE A O 1
ATOM 1289 N N . PRO A 1 161 ? -15.167 -6.791 -1.410 1.00 97.44 161 PRO A N 1
ATOM 1290 C CA . PRO A 1 161 ? -15.802 -7.700 -0.457 1.00 97.44 161 PRO A CA 1
ATOM 1291 C C . PRO A 1 161 ? -14.910 -8.899 -0.096 1.00 97.44 161 PRO A C 1
ATOM 1293 O O . PRO A 1 161 ? -14.233 -9.451 -0.962 1.00 97.44 161 PRO A O 1
ATOM 1296 N N . LEU A 1 162 ? -15.008 -9.397 1.145 1.00 97.44 162 LEU A N 1
ATOM 1297 C CA . LEU A 1 162 ? -14.167 -10.485 1.685 1.00 97.44 162 LEU A CA 1
ATOM 1298 C C . LEU A 1 162 ? -14.057 -11.724 0.781 1.00 97.44 162 LEU A C 1
ATOM 1300 O O . LEU A 1 162 ? -12.989 -12.323 0.671 1.00 97.44 162 LEU A O 1
ATOM 1304 N N . LYS A 1 163 ? -15.154 -12.117 0.119 1.00 97.31 163 LYS A N 1
ATOM 1305 C CA . LYS A 1 163 ? -15.153 -13.263 -0.806 1.00 97.31 163 LYS A CA 1
ATOM 1306 C C . LYS A 1 163 ? -14.239 -13.037 -2.017 1.00 97.31 1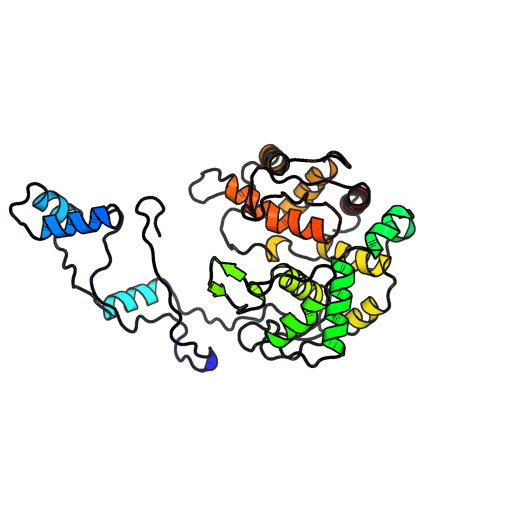63 LYS A C 1
ATOM 1308 O O . LYS A 1 163 ? -13.603 -13.977 -2.477 1.00 97.31 163 LYS A O 1
ATOM 1313 N N . HIS A 1 164 ? -14.188 -11.802 -2.516 1.00 98.38 164 HIS A N 1
ATOM 1314 C CA . HIS A 1 164 ? -13.377 -11.417 -3.665 1.00 98.38 164 HIS A CA 1
ATOM 1315 C C . HIS A 1 164 ? -11.921 -11.245 -3.257 1.00 98.38 164 HIS A C 1
ATOM 1317 O O . HIS A 1 164 ? -11.060 -11.758 -3.959 1.00 98.38 164 HIS A O 1
ATOM 1323 N N . ILE A 1 165 ? -11.661 -10.656 -2.081 1.00 98.38 165 ILE A N 1
ATOM 1324 C CA . ILE A 1 165 ? -10.313 -10.604 -1.501 1.00 98.38 165 ILE A CA 1
ATOM 1325 C C . ILE A 1 165 ? -9.710 -12.011 -1.469 1.00 98.38 165 ILE A C 1
ATOM 1327 O O . ILE A 1 165 ? -8.689 -12.245 -2.099 1.00 98.38 165 ILE A O 1
ATOM 1331 N N . ARG A 1 166 ? -10.384 -12.980 -0.831 1.00 98.00 166 ARG A N 1
ATOM 1332 C CA . ARG A 1 166 ? -9.871 -14.358 -0.706 1.00 98.00 166 ARG A CA 1
ATOM 1333 C C . ARG A 1 166 ? -9.620 -15.040 -2.051 1.00 98.00 166 ARG A C 1
ATOM 1335 O O . ARG A 1 166 ? -8.615 -15.723 -2.209 1.00 98.00 166 ARG A O 1
ATOM 1342 N N . ALA A 1 167 ? -10.545 -14.896 -2.998 1.00 98.06 167 ALA A N 1
ATOM 1343 C CA . ALA A 1 167 ? -10.444 -15.551 -4.299 1.00 98.06 167 ALA A CA 1
ATOM 1344 C C . ALA A 1 167 ? -9.329 -14.957 -5.173 1.00 98.06 167 ALA A C 1
ATOM 1346 O O . ALA A 1 167 ? -8.649 -15.687 -5.890 1.00 98.06 167 ALA A O 1
ATOM 1347 N N . MET A 1 168 ? -9.151 -13.641 -5.117 1.00 97.56 168 MET A N 1
ATOM 1348 C CA . MET A 1 168 ? -8.173 -12.925 -5.923 1.00 97.56 168 MET A CA 1
ATOM 1349 C C . MET A 1 168 ? -6.767 -13.033 -5.336 1.00 97.56 168 MET A C 1
ATOM 1351 O O . MET A 1 168 ? -5.850 -13.450 -6.034 1.00 97.56 168 MET A O 1
ATOM 1355 N N . THR A 1 169 ? -6.591 -12.743 -4.042 1.00 98.12 169 THR A N 1
ATOM 1356 C CA . THR A 1 169 ? -5.262 -12.785 -3.414 1.00 98.12 169 THR A CA 1
ATOM 1357 C C . THR A 1 169 ? -4.721 -14.205 -3.281 1.00 98.12 169 THR A C 1
ATOM 1359 O O . THR A 1 169 ? -3.510 -14.397 -3.249 1.00 98.12 169 THR A O 1
ATOM 1362 N N . GLY A 1 170 ? -5.593 -15.220 -3.284 1.00 97.88 170 GLY A N 1
ATOM 1363 C CA . GLY A 1 170 ? -5.191 -16.625 -3.378 1.00 97.88 170 GLY A CA 1
ATOM 1364 C C . GLY A 1 170 ? -4.484 -16.994 -4.690 1.00 97.88 170 GLY A C 1
ATOM 1365 O O . GLY A 1 170 ? -3.885 -18.062 -4.763 1.00 97.88 170 GLY A O 1
ATOM 1366 N N . GLN A 1 171 ? -4.550 -16.132 -5.710 1.00 98.19 171 GLN A N 1
ATOM 1367 C CA . GLN A 1 171 ? -3.874 -16.294 -7.002 1.00 98.19 171 GLN A CA 1
ATOM 1368 C C . GLN A 1 171 ? -2.628 -15.405 -7.140 1.00 98.19 171 GLN A C 1
ATOM 1370 O O . GLN A 1 171 ? -1.979 -15.432 -8.185 1.00 98.19 171 GLN A O 1
ATOM 1375 N N . PHE A 1 172 ? -2.299 -14.606 -6.120 1.00 98.44 172 PHE A N 1
ATOM 1376 C CA . PHE A 1 172 ? -1.096 -13.776 -6.142 1.00 98.44 172 PHE A CA 1
ATOM 1377 C C . PHE A 1 172 ? 0.169 -14.633 -6.100 1.00 98.44 172 PHE A C 1
ATOM 1379 O O . PHE A 1 172 ? 0.147 -15.774 -5.636 1.00 98.44 172 PHE A O 1
ATOM 1386 N N . VAL A 1 173 ? 1.286 -14.074 -6.566 1.00 97.44 173 VAL A N 1
ATOM 1387 C CA . VAL A 1 173 ? 2.604 -14.723 -6.542 1.00 97.44 173 VAL A CA 1
ATOM 1388 C C . VAL A 1 173 ? 2.963 -15.146 -5.120 1.00 97.44 173 VAL A C 1
ATOM 1390 O O . VAL A 1 173 ? 3.392 -16.279 -4.913 1.00 97.44 173 VAL A O 1
ATOM 1393 N N . ASN A 1 174 ? 2.720 -14.257 -4.153 1.00 94.81 174 ASN A N 1
ATOM 1394 C CA . ASN A 1 174 ? 2.862 -14.519 -2.725 1.00 94.81 174 ASN A CA 1
ATOM 1395 C C . ASN A 1 174 ? 1.519 -14.232 -2.028 1.00 94.81 174 ASN A C 1
ATOM 1397 O O . ASN A 1 174 ? 1.277 -13.092 -1.620 1.00 94.81 174 ASN A O 1
ATOM 1401 N N . PRO A 1 175 ? 0.616 -15.224 -1.911 1.00 96.19 175 PRO A N 1
ATOM 1402 C CA . PRO A 1 175 ? -0.679 -15.018 -1.274 1.00 96.19 175 PRO A CA 1
ATOM 1403 C C . PRO A 1 175 ? -0.524 -14.543 0.183 1.00 96.19 175 PRO A C 1
ATOM 1405 O O . PRO A 1 175 ? 0.180 -15.196 0.958 1.00 96.19 175 PRO A O 1
ATOM 1408 N N . PRO A 1 176 ? -1.173 -13.435 0.586 1.00 93.25 176 PRO A N 1
ATOM 1409 C CA . PRO A 1 176 ? -1.085 -12.921 1.947 1.00 93.25 176 PRO A CA 1
ATOM 1410 C C . PRO A 1 176 ? -1.821 -13.829 2.938 1.00 93.25 176 PRO A C 1
ATOM 1412 O O . PRO A 1 176 ? -2.851 -14.432 2.620 1.00 93.25 176 PRO A O 1
ATOM 1415 N N . GLU A 1 177 ? -1.339 -13.872 4.180 1.00 90.69 177 GLU A N 1
ATOM 1416 C CA . GLU A 1 177 ? -2.087 -14.469 5.285 1.00 90.69 177 GLU A CA 1
ATOM 1417 C C . GLU A 1 177 ? -3.286 -13.575 5.627 1.00 90.69 177 GLU A C 1
ATOM 1419 O O . GLU A 1 177 ? -3.126 -12.423 6.019 1.00 90.69 177 GLU A O 1
ATOM 1424 N N . LEU A 1 178 ? -4.502 -14.095 5.439 1.00 94.12 178 LEU A N 1
ATOM 1425 C CA . LEU A 1 178 ? -5.731 -13.311 5.615 1.00 94.12 178 LEU A CA 1
ATOM 1426 C C . LEU A 1 178 ? -6.354 -13.463 7.005 1.00 94.12 178 LEU A C 1
ATOM 1428 O O . LEU A 1 178 ? -6.979 -12.536 7.503 1.00 94.12 178 LEU A O 1
ATOM 1432 N N . ASP A 1 179 ? -6.231 -14.639 7.620 1.00 92.75 179 ASP A N 1
ATOM 1433 C CA . ASP A 1 179 ? -6.749 -14.885 8.965 1.00 92.75 179 ASP A CA 1
ATOM 1434 C C . ASP A 1 179 ? -5.564 -15.005 9.918 1.00 92.75 179 ASP A C 1
ATOM 1436 O O . ASP A 1 179 ? -4.765 -15.924 9.773 1.00 92.75 179 ASP A O 1
ATOM 1440 N N . GLN A 1 180 ? -5.468 -14.114 10.901 1.00 86.06 180 GLN A N 1
ATOM 1441 C CA . GLN A 1 180 ? -4.358 -14.115 11.845 1.00 86.06 180 GLN A CA 1
ATOM 1442 C C . GLN A 1 180 ? -4.617 -15.119 12.972 1.00 86.06 180 GLN A C 1
ATOM 1444 O O . GLN A 1 180 ? -5.675 -15.105 13.612 1.00 86.06 180 GLN A O 1
ATOM 1449 N N . LYS A 1 181 ? -3.639 -15.978 13.262 1.00 83.81 181 LYS A N 1
ATOM 1450 C CA . LYS A 1 181 ? -3.678 -16.867 14.429 1.00 83.81 181 LYS A CA 1
ATOM 1451 C C . LYS A 1 181 ? -2.836 -16.288 15.565 1.00 83.81 181 LYS A C 1
ATOM 1453 O O . LYS A 1 181 ? -1.636 -16.110 15.410 1.00 83.81 181 LYS A O 1
ATOM 1458 N N . ILE A 1 182 ? -3.454 -16.054 16.722 1.00 80.00 182 ILE A N 1
ATOM 1459 C CA . ILE A 1 182 ? -2.759 -15.624 17.944 1.00 80.00 182 ILE A CA 1
ATOM 1460 C C . ILE A 1 182 ? -3.085 -16.632 19.046 1.00 80.00 182 ILE A C 1
ATOM 1462 O O . ILE A 1 182 ? -4.233 -16.751 19.486 1.00 80.00 182 ILE A O 1
ATOM 1466 N N . GLY A 1 183 ? -2.076 -17.405 19.457 1.00 86.81 183 GLY A N 1
ATOM 1467 C CA . GLY A 1 183 ? -2.261 -18.550 20.348 1.00 86.81 183 GLY A CA 1
ATOM 1468 C C . GLY A 1 183 ? -3.229 -19.575 19.747 1.00 86.81 183 GLY A C 1
ATOM 1469 O O . GLY A 1 183 ? -3.017 -20.084 18.644 1.00 86.81 183 GLY A O 1
ATOM 1470 N N . GLU A 1 184 ? -4.313 -19.872 20.462 1.00 88.25 184 GLU A N 1
ATOM 1471 C CA . GLU A 1 184 ? -5.369 -20.782 19.994 1.00 88.25 184 GLU A CA 1
ATOM 1472 C C . GLU A 1 184 ? -6.495 -20.074 19.223 1.00 88.25 184 GLU A C 1
ATOM 1474 O O . GLU A 1 184 ? -7.346 -20.733 18.623 1.00 88.25 184 GLU A O 1
ATOM 1479 N N . ARG A 1 185 ? -6.515 -18.736 19.209 1.00 88.50 185 ARG A N 1
ATOM 1480 C CA . ARG A 1 185 ? -7.608 -17.951 18.630 1.00 88.50 185 ARG A CA 1
ATOM 1481 C C . ARG A 1 185 ? -7.308 -17.572 17.181 1.00 88.50 185 ARG A C 1
ATOM 1483 O O . ARG A 1 185 ? -6.192 -17.189 16.839 1.00 88.50 185 ARG A O 1
ATOM 1490 N N . ILE A 1 186 ? -8.335 -17.659 16.335 1.00 92.06 186 ILE A N 1
ATOM 1491 C CA . ILE A 1 186 ? -8.284 -17.235 14.932 1.00 92.06 186 ILE A CA 1
ATOM 1492 C C . ILE A 1 186 ? -9.062 -15.929 14.792 1.00 92.06 186 ILE A C 1
ATOM 1494 O O . ILE A 1 186 ? -10.264 -15.882 15.064 1.00 92.06 186 ILE A O 1
ATOM 1498 N N . TYR A 1 187 ? -8.378 -14.891 14.330 1.00 89.94 187 TYR A N 1
ATOM 1499 C CA . TYR A 1 187 ? -8.938 -13.593 13.988 1.00 89.94 187 TYR A CA 1
ATOM 1500 C C . TYR A 1 187 ? -9.173 -13.571 12.479 1.00 89.94 187 TYR A C 1
ATOM 1502 O O . TYR A 1 187 ? -8.237 -13.619 11.685 1.00 89.94 187 TYR A O 1
ATOM 1510 N N . LYS A 1 188 ? -10.445 -13.593 12.077 1.00 94.25 188 LYS A N 1
ATOM 1511 C CA . LYS A 1 188 ? -10.827 -13.594 10.662 1.00 94.25 188 LYS A CA 1
ATOM 1512 C C . LYS A 1 188 ? -10.633 -12.213 10.050 1.00 94.25 188 LYS A C 1
ATOM 1514 O O . LYS A 1 188 ? -10.973 -11.229 10.701 1.00 94.25 188 LYS A O 1
ATOM 1519 N N . LEU A 1 189 ? -10.200 -12.179 8.787 1.00 94.38 189 LEU A N 1
ATOM 1520 C CA . LEU A 1 189 ? -10.148 -10.955 7.984 1.00 94.38 189 LEU A CA 1
ATOM 1521 C C . LEU A 1 189 ? -11.471 -10.184 8.050 1.00 94.38 189 LEU A C 1
ATOM 1523 O O . LEU A 1 189 ? -12.529 -10.771 7.787 1.00 94.38 189 LEU A O 1
ATOM 1527 N N . ARG A 1 190 ? -11.411 -8.877 8.320 1.00 92.19 190 ARG A N 1
ATOM 1528 C CA . ARG A 1 190 ? -12.605 -8.018 8.411 1.00 92.19 190 ARG A CA 1
ATOM 1529 C C . ARG A 1 190 ? -12.771 -7.062 7.240 1.00 92.19 190 ARG A C 1
ATOM 1531 O O . ARG A 1 190 ? -13.901 -6.793 6.840 1.00 92.19 190 ARG A O 1
ATOM 1538 N N . THR A 1 191 ? -11.678 -6.563 6.675 1.00 93.38 191 THR A N 1
ATOM 1539 C CA . THR A 1 191 ? -11.700 -5.557 5.603 1.00 93.38 191 THR A CA 1
ATOM 1540 C C . THR A 1 191 ? -10.437 -5.641 4.751 1.00 93.38 191 THR A C 1
ATOM 1542 O O . THR A 1 191 ? -9.427 -6.189 5.178 1.00 93.38 191 THR A O 1
ATOM 1545 N N . GLU A 1 192 ? -10.490 -5.070 3.551 1.00 94.56 192 GLU A N 1
ATOM 1546 C CA . GLU A 1 192 ? -9.328 -4.895 2.675 1.00 94.56 192 GLU A CA 1
ATOM 1547 C C . GLU A 1 192 ? -8.201 -4.080 3.323 1.00 94.56 192 GLU A C 1
ATOM 1549 O O . GLU A 1 192 ? -7.037 -4.345 3.049 1.00 94.56 192 GLU A O 1
ATOM 1554 N N . ASP A 1 193 ? -8.530 -3.153 4.231 1.00 89.06 193 ASP A N 1
ATOM 1555 C CA . ASP A 1 193 ? -7.545 -2.326 4.950 1.00 89.06 193 ASP A CA 1
ATOM 1556 C C . ASP A 1 193 ? -6.552 -3.179 5.777 1.00 89.06 193 ASP A C 1
ATOM 1558 O O . ASP A 1 193 ? -5.451 -2.733 6.085 1.00 89.06 193 ASP A O 1
ATOM 1562 N N . GLU A 1 194 ? -6.925 -4.420 6.124 1.00 90.75 194 GLU A N 1
ATOM 1563 C CA . GLU A 1 194 ? -6.072 -5.388 6.832 1.00 90.75 194 GLU A CA 1
ATOM 1564 C C . GLU A 1 194 ? -5.157 -6.188 5.871 1.00 90.75 194 GLU A C 1
ATOM 1566 O O . GLU A 1 194 ? -4.391 -7.039 6.319 1.00 90.75 194 GLU A O 1
ATOM 1571 N N . VAL A 1 195 ? -5.197 -5.914 4.557 1.00 93.38 195 VAL A N 1
ATOM 1572 C CA . VAL A 1 195 ? -4.357 -6.541 3.519 1.00 93.38 195 VAL A CA 1
ATOM 1573 C C . VAL A 1 195 ? -3.554 -5.461 2.770 1.00 93.38 195 VAL A C 1
ATOM 1575 O O . VAL A 1 195 ? -3.886 -5.127 1.630 1.00 93.38 195 VAL A O 1
ATOM 1578 N N . PRO A 1 196 ? -2.477 -4.907 3.368 1.00 90.75 196 PRO A N 1
ATOM 1579 C CA . PRO A 1 196 ? -1.798 -3.715 2.845 1.00 90.75 196 PRO A CA 1
ATOM 1580 C C . PRO A 1 196 ? -1.338 -3.826 1.388 1.00 90.75 196 PRO A C 1
ATOM 1582 O O . PRO A 1 196 ? -1.504 -2.885 0.619 1.00 90.75 196 PRO A O 1
ATOM 1585 N N . TYR A 1 197 ? -0.821 -4.987 0.976 1.00 94.50 197 TYR A N 1
ATOM 1586 C CA . TYR A 1 197 ? -0.371 -5.198 -0.403 1.00 94.50 197 TYR A CA 1
ATOM 1587 C C . TYR A 1 197 ? -1.525 -5.213 -1.420 1.00 94.50 197 TYR A C 1
ATOM 1589 O O . TYR A 1 197 ? -1.397 -4.671 -2.516 1.00 94.50 197 TYR A O 1
ATOM 1597 N N . LEU A 1 198 ? -2.687 -5.771 -1.055 1.00 97.00 198 LEU A N 1
ATOM 1598 C CA . LEU A 1 198 ? -3.872 -5.677 -1.911 1.00 97.00 198 LEU A CA 1
ATOM 1599 C C . LEU A 1 198 ? -4.360 -4.227 -1.997 1.00 97.00 198 LEU A C 1
ATOM 1601 O O . LEU A 1 198 ? -4.657 -3.759 -3.091 1.00 97.00 198 LEU A O 1
ATOM 1605 N N . MET A 1 199 ? -4.387 -3.513 -0.868 1.00 93.94 199 MET A N 1
ATOM 1606 C CA . MET A 1 199 ? -4.754 -2.098 -0.847 1.00 93.94 199 MET A CA 1
ATOM 1607 C C . MET A 1 199 ? -3.814 -1.264 -1.732 1.00 93.94 199 MET A C 1
ATOM 1609 O O . MET A 1 199 ? -4.277 -0.429 -2.505 1.00 93.94 199 MET A O 1
ATOM 1613 N N . PHE A 1 200 ? -2.506 -1.541 -1.693 1.00 94.94 200 PHE A N 1
ATOM 1614 C CA . PHE A 1 200 ? -1.517 -0.926 -2.580 1.00 94.94 200 PHE A CA 1
ATOM 1615 C C . PHE A 1 200 ? -1.862 -1.142 -4.059 1.00 94.94 200 PHE A C 1
ATOM 1617 O O . PHE A 1 200 ? -1.941 -0.178 -4.820 1.00 94.94 200 PHE A O 1
ATOM 1624 N N . LEU A 1 201 ? -2.118 -2.392 -4.460 1.00 98.00 201 LEU A N 1
ATOM 1625 C CA . LEU A 1 201 ? -2.507 -2.735 -5.830 1.00 98.00 201 LEU A CA 1
ATOM 1626 C C . LEU A 1 201 ? -3.808 -2.045 -6.248 1.00 98.00 201 LEU A C 1
ATOM 1628 O O . LEU A 1 201 ? -3.887 -1.505 -7.347 1.00 98.00 201 LEU A O 1
ATOM 1632 N N . HIS A 1 202 ? -4.818 -2.041 -5.381 1.00 97.12 202 HIS A N 1
ATOM 1633 C CA . HIS A 1 202 ? -6.119 -1.440 -5.652 1.00 97.12 202 HIS A CA 1
ATOM 1634 C C . HIS A 1 202 ? -6.002 0.074 -5.875 1.00 97.12 202 HIS A C 1
ATOM 1636 O O . HIS A 1 202 ? -6.451 0.593 -6.902 1.00 97.12 202 HIS A O 1
ATOM 1642 N N . VAL A 1 203 ? -5.334 0.774 -4.955 1.00 94.50 203 VAL A N 1
ATOM 1643 C CA . VAL A 1 203 ? -5.088 2.217 -5.054 1.00 94.50 203 VAL A CA 1
ATOM 1644 C C . VAL A 1 203 ? -4.263 2.538 -6.297 1.00 94.50 203 VAL A C 1
ATOM 1646 O O . VAL A 1 203 ? -4.637 3.433 -7.055 1.00 94.50 203 VAL A O 1
ATOM 1649 N N . LEU A 1 204 ? -3.192 1.783 -6.560 1.00 96.38 204 LEU A N 1
ATOM 1650 C CA . LEU A 1 204 ? -2.358 1.987 -7.742 1.00 96.38 204 LEU A CA 1
ATOM 1651 C C . LEU A 1 204 ? -3.141 1.744 -9.037 1.00 96.38 204 LEU A C 1
ATOM 1653 O O . LEU A 1 204 ? -3.047 2.558 -9.948 1.00 96.38 204 LEU A O 1
ATOM 1657 N N . ALA A 1 205 ? -3.948 0.684 -9.121 1.00 97.69 205 ALA A N 1
ATOM 1658 C CA . ALA A 1 205 ? -4.768 0.380 -10.293 1.00 97.69 205 ALA A CA 1
ATOM 1659 C C . ALA A 1 205 ? -5.796 1.485 -10.578 1.00 97.69 205 ALA A C 1
ATOM 1661 O O . ALA A 1 205 ? -5.985 1.882 -11.732 1.00 97.69 205 ALA A O 1
ATOM 1662 N N . ASN A 1 206 ? -6.461 1.993 -9.536 1.00 95.88 206 ASN A N 1
ATOM 1663 C CA . ASN A 1 206 ? -7.440 3.066 -9.676 1.00 95.88 206 ASN A CA 1
ATOM 1664 C C . ASN A 1 206 ? -6.768 4.384 -10.075 1.00 95.88 206 ASN A C 1
ATOM 1666 O O . ASN A 1 206 ? -7.189 5.023 -11.041 1.00 95.88 206 ASN A O 1
ATOM 1670 N N . ALA A 1 207 ? -5.680 4.748 -9.390 1.00 93.31 207 ALA A N 1
ATOM 1671 C CA . ALA A 1 207 ? -4.929 5.961 -9.676 1.00 93.31 207 ALA A CA 1
ATOM 1672 C C . ALA A 1 207 ? -4.319 5.933 -11.081 1.00 93.31 207 ALA A C 1
ATOM 1674 O O . ALA A 1 207 ? -4.437 6.922 -11.797 1.00 93.31 207 ALA A O 1
ATOM 1675 N N . ALA A 1 208 ? -3.749 4.800 -11.508 1.00 95.31 208 ALA A N 1
ATOM 1676 C CA . ALA A 1 208 ? -3.198 4.568 -12.848 1.00 95.31 208 ALA A CA 1
ATOM 1677 C C . ALA A 1 208 ? -4.246 4.613 -13.972 1.00 95.31 208 ALA A C 1
ATOM 1679 O O . ALA A 1 208 ? -3.886 4.586 -15.152 1.00 95.31 208 ALA A O 1
ATOM 1680 N N . GLY A 1 209 ? -5.534 4.680 -13.619 1.00 95.75 209 GLY A N 1
ATOM 1681 C CA . GLY A 1 209 ? -6.645 4.710 -14.557 1.00 95.75 209 GLY A CA 1
ATOM 1682 C C . GLY A 1 209 ? -6.983 3.345 -15.149 1.00 95.75 209 GLY A C 1
ATOM 1683 O O . GLY A 1 209 ? -7.701 3.297 -16.144 1.00 95.75 209 GLY A O 1
ATOM 1684 N N . PHE A 1 210 ? -6.493 2.243 -14.573 1.00 98.06 210 PHE A N 1
ATOM 1685 C CA . PHE A 1 210 ? -6.797 0.888 -15.044 1.00 98.06 210 PHE A CA 1
ATOM 1686 C C . PHE A 1 210 ? -8.188 0.425 -14.647 1.00 98.06 210 PHE A C 1
ATOM 1688 O O . PHE A 1 210 ? -8.796 -0.363 -15.370 1.00 98.06 210 PHE A O 1
ATOM 1695 N N . ILE A 1 211 ? -8.697 0.934 -13.526 1.00 97.75 211 ILE A N 1
ATOM 1696 C CA . ILE A 1 211 ? -10.039 0.636 -13.033 1.00 97.75 211 ILE A CA 1
ATOM 1697 C C . ILE A 1 211 ? -10.756 1.901 -12.572 1.00 97.75 211 ILE A C 1
ATOM 1699 O O . ILE A 1 211 ? -10.122 2.868 -12.144 1.00 97.75 211 ILE A O 1
ATOM 1703 N N . TYR A 1 212 ? -12.082 1.872 -12.609 1.00 96.62 212 TYR A N 1
ATOM 1704 C CA . TYR A 1 212 ? -12.940 2.798 -11.870 1.00 96.62 212 TYR A CA 1
ATOM 1705 C C . TYR A 1 212 ? -13.981 2.015 -11.073 1.00 96.62 212 TYR A C 1
ATOM 1707 O O . TYR A 1 212 ? -14.257 0.848 -11.357 1.00 96.62 212 TYR A O 1
ATOM 1715 N N . GLY A 1 213 ? -14.530 2.658 -10.054 1.00 95.12 213 GLY A N 1
ATOM 1716 C CA . GLY A 1 213 ? -15.469 2.067 -9.114 1.00 95.12 213 GLY A CA 1
ATOM 1717 C C . GLY A 1 213 ? -15.454 2.849 -7.809 1.00 95.12 213 GLY A C 1
ATOM 1718 O O . GLY A 1 213 ? -15.037 4.003 -7.777 1.00 95.12 213 GLY A O 1
ATOM 1719 N N . GLY A 1 214 ? -15.923 2.235 -6.731 1.00 93.50 214 GLY A N 1
ATOM 1720 C CA . GLY A 1 214 ? -15.984 2.897 -5.433 1.00 93.50 214 GLY A CA 1
ATOM 1721 C C . GLY A 1 214 ? -17.155 2.413 -4.597 1.00 93.50 214 GLY A C 1
ATOM 1722 O O . GLY A 1 214 ? -17.632 1.282 -4.741 1.00 93.50 214 GLY A O 1
ATOM 1723 N N . GLU A 1 215 ? -17.611 3.270 -3.694 1.00 92.81 215 GLU A N 1
ATOM 1724 C CA . GLU A 1 215 ? -18.655 3.000 -2.714 1.00 92.81 215 GLU A CA 1
ATOM 1725 C C . GLU A 1 215 ? -19.944 2.507 -3.380 1.00 92.81 215 GLU A C 1
ATOM 1727 O O . GLU A 1 215 ? -20.686 3.248 -4.021 1.00 92.81 215 GLU A O 1
ATOM 1732 N N . GLY A 1 216 ? -20.229 1.210 -3.240 1.00 91.38 216 GLY A N 1
ATOM 1733 C CA . GLY A 1 216 ? -21.426 0.603 -3.819 1.00 91.38 216 GLY A CA 1
ATOM 1734 C C . GLY A 1 216 ? -21.457 0.562 -5.353 1.00 91.38 216 GLY A C 1
ATOM 1735 O O . GLY A 1 216 ? -22.499 0.204 -5.911 1.00 91.38 216 GLY A O 1
ATOM 1736 N N . LEU A 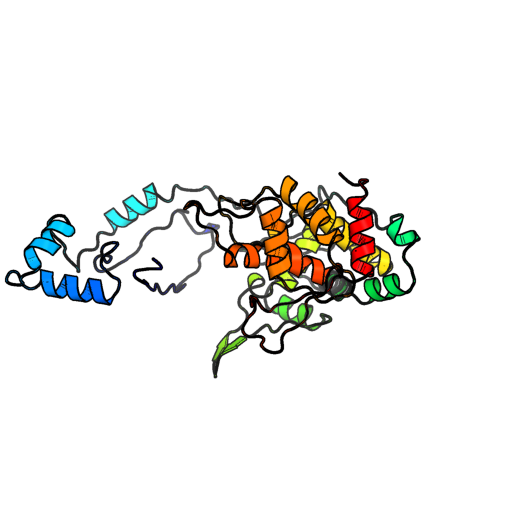1 217 ? -20.355 0.864 -6.039 1.00 94.38 217 LEU A N 1
ATOM 1737 C CA . LEU A 1 217 ? -20.232 0.779 -7.495 1.00 94.38 217 LEU A CA 1
ATOM 1738 C C . LEU A 1 217 ? -19.551 -0.534 -7.918 1.00 94.38 217 LEU A C 1
ATOM 1740 O O . LEU A 1 217 ? -18.818 -1.136 -7.129 1.00 94.38 217 LEU A O 1
ATOM 1744 N N . PRO A 1 218 ? -19.816 -1.049 -9.132 1.00 96.94 218 PRO A N 1
ATOM 1745 C CA . PRO A 1 218 ? -18.990 -2.107 -9.698 1.00 96.94 218 PRO A CA 1
ATOM 1746 C C . PRO A 1 218 ? -17.565 -1.591 -9.940 1.00 96.94 218 PRO A C 1
ATOM 1748 O O . PRO A 1 218 ? -17.382 -0.467 -10.396 1.00 96.94 218 PRO A O 1
ATOM 1751 N N . TRP A 1 219 ? -16.575 -2.425 -9.638 1.00 97.88 219 TRP A N 1
ATOM 1752 C CA . TRP A 1 219 ? -15.198 -2.211 -10.065 1.00 97.88 219 TRP A CA 1
ATOM 1753 C C . TRP A 1 219 ? -15.045 -2.723 -11.492 1.00 97.88 219 TRP A C 1
ATOM 1755 O O . TRP A 1 219 ? -15.228 -3.914 -11.743 1.00 97.88 219 TRP A O 1
ATOM 1765 N N . GLU A 1 220 ? -14.743 -1.822 -12.422 1.00 97.44 220 GLU A N 1
ATOM 1766 C CA . GLU A 1 220 ? -14.671 -2.114 -13.854 1.00 97.44 220 GLU A CA 1
ATOM 1767 C C . GLU A 1 220 ? -13.295 -1.759 -14.415 1.00 97.44 220 GLU A C 1
ATOM 1769 O O . GLU A 1 220 ? -12.706 -0.736 -14.060 1.00 97.44 220 GLU A O 1
ATOM 1774 N N . VAL A 1 221 ? -12.785 -2.608 -15.311 1.00 98.12 221 VAL A N 1
ATOM 1775 C CA . VAL A 1 221 ? -11.513 -2.378 -16.007 1.00 98.12 221 VAL A CA 1
ATOM 1776 C C . VAL A 1 221 ? -11.728 -1.461 -17.206 1.00 98.12 221 VAL A C 1
ATOM 1778 O O . VAL A 1 221 ? -12.560 -1.734 -18.073 1.00 98.12 221 VAL A O 1
ATOM 1781 N N . THR A 1 222 ? -10.949 -0.385 -17.272 1.00 97.25 222 THR A N 1
ATOM 1782 C CA . THR A 1 222 ? -11.048 0.655 -18.305 1.00 97.25 222 THR A CA 1
ATOM 1783 C C . THR A 1 222 ? -10.459 0.201 -19.641 1.00 97.25 222 THR A C 1
ATOM 1785 O O . THR A 1 222 ? -9.851 -0.868 -19.759 1.00 97.25 222 THR A O 1
ATOM 1788 N N . ALA A 1 223 ? -10.581 1.033 -20.680 1.00 95.81 223 ALA A N 1
ATOM 1789 C CA . ALA A 1 223 ? -9.873 0.800 -21.941 1.00 95.81 223 ALA A CA 1
ATOM 1790 C C . ALA A 1 223 ? -8.345 0.750 -21.740 1.00 95.81 223 ALA A C 1
ATOM 1792 O O . ALA A 1 223 ? -7.683 -0.121 -22.300 1.00 95.81 223 ALA A O 1
ATOM 1793 N N . LEU A 1 224 ? -7.807 1.622 -20.884 1.00 96.94 224 LEU A N 1
ATOM 1794 C CA . LEU A 1 224 ? -6.382 1.671 -20.558 1.00 96.94 224 LEU A CA 1
ATOM 1795 C C . LEU A 1 224 ? -5.929 0.450 -19.745 1.00 96.94 224 LEU A C 1
ATOM 1797 O O . LEU A 1 224 ? -4.868 -0.103 -20.016 1.00 96.94 224 LEU A O 1
ATOM 1801 N N . GLY A 1 225 ? -6.741 -0.018 -18.792 1.00 97.94 225 GLY A N 1
ATOM 1802 C CA . GLY A 1 225 ? -6.469 -1.268 -18.074 1.00 97.94 225 GLY A CA 1
ATOM 1803 C C . GLY A 1 225 ? -6.470 -2.483 -19.008 1.00 97.94 225 GLY A C 1
ATOM 1804 O O . GLY A 1 225 ? -5.631 -3.372 -18.885 1.00 97.94 225 GLY A O 1
ATOM 1805 N N . ASN A 1 226 ? -7.358 -2.501 -20.008 1.00 98.12 226 ASN A N 1
ATOM 1806 C CA . ASN A 1 226 ? -7.337 -3.528 -21.051 1.00 98.12 226 ASN A CA 1
ATOM 1807 C C . ASN A 1 226 ? -6.106 -3.421 -21.955 1.00 98.12 226 ASN A C 1
ATOM 1809 O O . ASN A 1 226 ? -5.545 -4.452 -22.314 1.00 98.12 226 ASN A O 1
ATOM 1813 N N . GLU A 1 227 ? -5.675 -2.210 -22.307 1.00 97.94 227 GLU A N 1
ATOM 1814 C CA . GLU A 1 227 ? -4.435 -1.996 -23.051 1.00 97.94 227 GLU A CA 1
ATOM 1815 C C . GLU A 1 227 ? -3.228 -2.517 -22.265 1.00 97.94 227 GLU A C 1
ATOM 1817 O O . GLU A 1 227 ? -2.458 -3.298 -22.815 1.00 97.94 227 GLU A O 1
ATOM 1822 N N . PHE A 1 228 ? -3.111 -2.171 -20.977 1.00 98.56 228 PHE A N 1
ATOM 1823 C CA . PHE A 1 228 ? -2.065 -2.666 -20.075 1.00 98.56 228 PHE A CA 1
ATOM 1824 C C . PHE A 1 228 ? -1.966 -4.199 -20.090 1.00 98.56 228 PHE A C 1
ATOM 1826 O O . PHE A 1 228 ? -0.874 -4.749 -20.235 1.00 98.56 228 PHE A O 1
ATOM 1833 N N . LEU A 1 229 ? -3.104 -4.900 -20.024 1.00 98.56 229 LEU A N 1
ATOM 1834 C CA . LEU A 1 229 ? -3.148 -6.366 -20.078 1.00 98.56 229 LEU A CA 1
ATOM 1835 C C . LEU A 1 229 ? -2.601 -6.954 -21.392 1.00 98.56 229 LEU A C 1
ATOM 1837 O O . LEU A 1 229 ? -2.157 -8.096 -21.398 1.00 98.56 229 LEU A O 1
ATOM 1841 N N . GLN A 1 230 ? -2.632 -6.204 -22.498 1.00 98.12 230 GLN A N 1
ATOM 1842 C CA . GLN A 1 230 ? -2.099 -6.645 -23.797 1.00 98.12 230 GLN A CA 1
ATOM 1843 C C . GLN A 1 230 ? -0.622 -6.283 -24.010 1.00 98.12 230 GLN A C 1
ATOM 1845 O O . GLN A 1 230 ? -0.033 -6.694 -25.011 1.00 98.12 230 GLN A O 1
ATOM 1850 N N . ARG A 1 231 ? -0.026 -5.482 -23.120 1.00 98.00 231 ARG A N 1
ATOM 1851 C CA . ARG A 1 231 ? 1.383 -5.085 -23.212 1.00 98.00 231 ARG A CA 1
ATOM 1852 C C . ARG A 1 231 ? 2.307 -6.210 -22.759 1.00 98.00 231 ARG A C 1
ATOM 1854 O O . ARG A 1 231 ? 1.927 -7.060 -21.957 1.00 98.00 231 ARG A O 1
ATOM 1861 N N . ASP A 1 232 ? 3.531 -6.200 -23.276 1.00 96.06 232 ASP A N 1
ATOM 1862 C CA . ASP A 1 232 ? 4.578 -7.110 -22.824 1.00 96.06 232 ASP A CA 1
ATOM 1863 C C . ASP A 1 232 ? 4.983 -6.817 -21.361 1.00 96.06 232 ASP A C 1
ATOM 1865 O O . ASP A 1 232 ? 4.724 -5.720 -20.848 1.00 96.06 232 ASP A O 1
ATOM 1869 N N . PRO A 1 233 ? 5.617 -7.778 -20.663 1.00 96.31 233 PRO A N 1
ATOM 1870 C CA . PRO A 1 233 ? 5.933 -7.627 -19.246 1.00 96.31 233 PRO A CA 1
ATOM 1871 C C . PRO A 1 233 ? 6.810 -6.415 -18.909 1.00 96.31 233 PRO A C 1
ATOM 1873 O O . PRO A 1 233 ? 6.615 -5.809 -17.854 1.00 96.31 233 PRO A O 1
ATOM 1876 N N . LEU A 1 234 ? 7.745 -6.034 -19.789 1.00 96.31 234 LEU A N 1
ATOM 1877 C CA . LEU A 1 234 ? 8.614 -4.883 -19.553 1.00 96.31 234 LEU A CA 1
ATOM 1878 C C . LEU A 1 234 ? 7.810 -3.581 -19.606 1.00 96.31 234 LEU A C 1
ATOM 1880 O O . LEU A 1 234 ? 7.928 -2.758 -18.701 1.00 96.31 234 LEU A O 1
ATOM 1884 N N . ALA A 1 235 ? 6.954 -3.418 -20.616 1.00 97.31 235 ALA A N 1
ATOM 1885 C CA . ALA A 1 235 ? 6.071 -2.260 -20.735 1.00 97.31 235 ALA A CA 1
ATOM 1886 C C . ALA A 1 235 ? 5.077 -2.152 -19.562 1.00 97.31 235 ALA A C 1
ATOM 1888 O O . ALA A 1 235 ? 4.813 -1.051 -19.072 1.00 97.31 235 ALA A O 1
ATOM 1889 N N . GLN A 1 236 ? 4.550 -3.282 -19.074 1.00 98.19 236 GLN A N 1
ATOM 1890 C CA . GLN A 1 236 ? 3.692 -3.320 -17.883 1.00 98.19 236 GLN A CA 1
ATOM 1891 C C . GLN A 1 236 ? 4.434 -2.826 -16.635 1.00 98.19 236 GLN A C 1
ATOM 1893 O O . GLN A 1 236 ? 3.962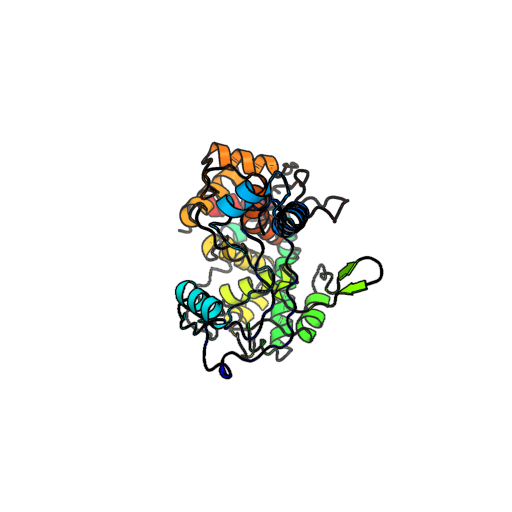 -1.923 -15.942 1.00 98.19 236 GLN A O 1
ATOM 1898 N N . THR A 1 237 ? 5.612 -3.390 -16.361 1.00 97.62 237 THR A N 1
ATOM 1899 C CA . THR A 1 237 ? 6.442 -2.991 -15.218 1.00 97.62 237 THR A CA 1
ATOM 1900 C C . THR A 1 237 ? 6.863 -1.531 -15.320 1.00 97.62 237 THR A C 1
ATOM 1902 O O . THR A 1 237 ? 6.744 -0.790 -14.346 1.00 97.62 237 THR A O 1
ATOM 1905 N N . TRP A 1 238 ? 7.287 -1.088 -16.506 1.00 97.25 238 TRP A N 1
ATOM 1906 C CA . TRP A 1 238 ? 7.632 0.305 -16.760 1.00 97.25 238 TRP A CA 1
ATOM 1907 C C . TRP A 1 238 ? 6.476 1.246 -16.435 1.00 97.25 238 TRP A C 1
ATOM 1909 O O . TRP A 1 238 ? 6.683 2.221 -15.718 1.00 97.25 238 TRP A O 1
ATOM 1919 N N . TYR A 1 239 ? 5.262 0.951 -16.910 1.00 98.06 239 TYR A N 1
ATOM 1920 C CA . TYR A 1 239 ? 4.107 1.804 -16.647 1.00 98.06 239 TYR A CA 1
ATOM 1921 C C . TYR A 1 239 ? 3.847 1.934 -15.142 1.00 98.06 239 TYR A C 1
ATOM 1923 O O . TYR A 1 239 ? 3.690 3.050 -14.649 1.00 98.06 239 TYR A O 1
ATOM 1931 N N . LEU A 1 240 ? 3.825 0.817 -14.404 1.00 98.06 240 LEU A N 1
ATOM 1932 C CA . LEU A 1 240 ? 3.594 0.821 -12.953 1.00 98.06 240 LEU A CA 1
ATOM 1933 C C . LEU A 1 240 ? 4.640 1.666 -12.219 1.00 98.06 240 LEU A C 1
ATOM 1935 O O . LEU A 1 240 ? 4.285 2.523 -11.407 1.00 98.06 240 LEU A O 1
ATOM 1939 N N . THR A 1 241 ? 5.915 1.476 -12.560 1.00 96.06 241 THR A N 1
ATOM 1940 C CA . THR A 1 241 ? 7.033 2.219 -11.974 1.00 96.06 241 THR A CA 1
ATOM 1941 C C . THR A 1 241 ? 6.993 3.697 -12.330 1.00 96.06 241 THR A C 1
ATOM 1943 O O . THR A 1 241 ? 7.061 4.544 -11.443 1.00 96.06 241 THR A O 1
ATOM 1946 N N . ALA A 1 242 ? 6.828 4.035 -13.607 1.00 95.81 242 ALA A N 1
ATOM 1947 C CA . ALA A 1 242 ? 6.763 5.417 -14.058 1.00 95.81 242 ALA A CA 1
ATOM 1948 C C . ALA A 1 242 ? 5.570 6.155 -13.446 1.00 95.81 242 ALA A C 1
ATOM 1950 O O . ALA A 1 242 ? 5.710 7.306 -13.033 1.00 95.81 242 ALA A O 1
ATOM 1951 N N . TYR A 1 243 ? 4.412 5.499 -13.333 1.00 95.69 243 TYR A N 1
ATOM 1952 C CA . TYR A 1 243 ? 3.236 6.099 -12.714 1.00 95.69 243 TYR A CA 1
ATOM 1953 C C . TYR A 1 243 ? 3.469 6.378 -11.226 1.00 95.69 243 TYR A C 1
ATOM 1955 O O . TYR A 1 243 ? 3.223 7.493 -10.763 1.00 95.69 243 TYR A O 1
ATOM 1963 N N . TRP A 1 244 ? 4.012 5.403 -10.489 1.00 94.50 244 TRP A N 1
ATOM 1964 C CA . TRP A 1 244 ? 4.360 5.588 -9.081 1.00 94.50 244 TRP A CA 1
ATOM 1965 C C . TRP A 1 244 ? 5.351 6.743 -8.882 1.00 94.50 244 TRP A C 1
ATOM 1967 O O . TRP A 1 244 ? 5.130 7.629 -8.061 1.00 94.50 244 TRP A O 1
ATOM 1977 N N . LEU A 1 245 ? 6.421 6.775 -9.673 1.00 92.44 245 LEU A N 1
ATOM 1978 C CA . LEU A 1 245 ? 7.512 7.735 -9.510 1.00 92.44 245 LEU A CA 1
ATOM 1979 C C . LEU A 1 245 ? 7.184 9.158 -9.997 1.00 92.44 245 LEU A C 1
ATOM 1981 O O . LEU A 1 245 ? 7.888 10.091 -9.618 1.00 92.44 245 LEU A O 1
ATOM 1985 N N . THR A 1 246 ? 6.151 9.348 -10.829 1.00 89.44 246 THR A N 1
ATOM 1986 C CA . THR A 1 246 ? 5.881 10.655 -11.475 1.00 89.44 246 THR A CA 1
ATOM 1987 C C . THR A 1 246 ? 4.458 11.193 -11.322 1.00 89.44 246 THR A C 1
ATOM 1989 O O . THR A 1 246 ? 4.201 12.335 -11.711 1.00 89.44 246 THR A O 1
ATOM 1992 N N . ARG A 1 247 ? 3.503 10.391 -10.834 1.00 88.94 247 ARG A N 1
ATOM 1993 C CA . ARG A 1 247 ? 2.082 10.783 -10.726 1.00 88.94 247 ARG A CA 1
ATOM 1994 C C . ARG A 1 247 ? 1.479 10.510 -9.356 1.00 88.94 247 ARG A C 1
ATOM 1996 O O . ARG A 1 247 ? 0.524 11.186 -8.981 1.00 88.94 247 ARG A O 1
ATOM 2003 N N . MET A 1 248 ? 1.999 9.529 -8.622 1.00 89.31 248 MET A N 1
ATOM 2004 C CA . MET A 1 248 ? 1.475 9.180 -7.306 1.00 89.31 248 MET A CA 1
ATOM 2005 C C . MET A 1 248 ? 2.032 10.093 -6.222 1.00 89.31 248 MET A C 1
ATOM 2007 O O . MET A 1 248 ? 3.233 10.333 -6.144 1.00 89.31 248 MET A O 1
ATOM 2011 N N . ASN A 1 249 ? 1.155 10.524 -5.318 1.00 88.19 249 ASN A N 1
ATOM 2012 C CA . ASN A 1 249 ? 1.587 11.055 -4.036 1.00 88.19 249 ASN A CA 1
ATOM 2013 C C . ASN A 1 249 ? 2.013 9.880 -3.144 1.00 88.19 249 ASN A C 1
ATOM 2015 O O . ASN A 1 249 ? 1.165 9.098 -2.714 1.00 88.19 249 ASN A O 1
ATOM 2019 N N . TRP A 1 250 ? 3.309 9.755 -2.848 1.00 89.56 250 TRP A N 1
ATOM 2020 C CA . TRP A 1 250 ? 3.844 8.625 -2.075 1.00 89.56 250 TRP A CA 1
ATOM 2021 C C . TRP A 1 250 ? 3.300 8.557 -0.642 1.00 89.56 250 TRP A C 1
ATOM 2023 O O . TRP A 1 250 ? 3.321 7.498 -0.021 1.00 89.56 250 TRP A O 1
ATOM 2033 N N . TYR A 1 251 ? 2.739 9.653 -0.127 1.00 87.88 251 TYR A N 1
ATOM 2034 C CA . TYR A 1 251 ? 2.195 9.711 1.228 1.00 87.88 251 TYR A CA 1
ATOM 2035 C C . TYR A 1 251 ? 0.815 9.043 1.305 1.00 87.88 251 TYR A C 1
ATOM 2037 O O . TYR A 1 251 ? 0.283 8.876 2.397 1.00 87.88 251 TYR A O 1
ATOM 2045 N N . CYS A 1 252 ? 0.228 8.618 0.176 1.00 83.81 252 CYS A N 1
ATOM 2046 C CA . CYS A 1 252 ? -1.077 7.947 0.150 1.00 83.81 252 CYS A CA 1
ATOM 2047 C C . CYS A 1 252 ? -1.123 6.631 0.945 1.00 83.81 252 CYS A C 1
ATOM 2049 O O . CYS A 1 252 ? -2.206 6.192 1.325 1.00 83.81 252 CYS A O 1
ATOM 2051 N N . LEU A 1 253 ? 0.033 6.020 1.213 1.00 74.62 253 LEU A N 1
ATOM 2052 C CA . LEU A 1 253 ? 0.159 4.798 2.013 1.00 74.62 253 LEU A CA 1
ATOM 2053 C C . LEU A 1 253 ? 0.491 5.071 3.479 1.00 74.62 253 LEU A C 1
ATOM 2055 O O . LEU A 1 253 ? 0.582 4.135 4.272 1.00 74.62 253 LEU A O 1
ATOM 2059 N N . TYR A 1 254 ? 0.704 6.335 3.841 1.00 81.94 254 TYR A N 1
ATOM 2060 C CA . TYR A 1 254 ? 1.024 6.710 5.202 1.00 81.94 254 TYR A CA 1
ATOM 2061 C C . TYR A 1 254 ? -0.277 6.940 5.988 1.00 81.94 254 TYR A C 1
ATOM 2063 O O . TYR A 1 254 ? -1.054 7.832 5.644 1.00 81.94 254 TYR A O 1
ATOM 2071 N N . PRO A 1 255 ? -0.559 6.144 7.037 1.00 68.94 255 PRO A N 1
ATOM 2072 C CA . PRO A 1 255 ? -1.872 6.136 7.683 1.00 68.94 255 PRO A CA 1
ATOM 2073 C C . PRO A 1 255 ? -2.128 7.344 8.600 1.00 68.94 255 PRO A C 1
ATOM 2075 O O . PRO A 1 255 ? -3.255 7.522 9.064 1.00 68.94 255 PRO A O 1
ATOM 2078 N N . TYR A 1 256 ? -1.115 8.174 8.870 1.00 68.00 256 TYR A N 1
ATOM 2079 C CA . TYR A 1 256 ? -1.215 9.294 9.803 1.00 68.00 256 TYR A CA 1
ATOM 2080 C C . TYR A 1 256 ? -1.218 10.639 9.072 1.00 68.00 256 TYR A C 1
ATOM 2082 O O . TYR A 1 256 ? -0.283 10.986 8.355 1.00 68.00 256 TYR A O 1
ATOM 2090 N N . VAL A 1 257 ? -2.269 11.430 9.292 1.00 56.38 257 VAL A N 1
ATOM 2091 C CA . VAL A 1 257 ? -2.329 12.833 8.867 1.00 56.38 257 VAL A CA 1
ATOM 2092 C C . VAL A 1 257 ? -1.870 13.673 10.049 1.00 56.38 257 VAL A C 1
ATOM 2094 O O . VAL A 1 257 ? -2.662 13.978 10.939 1.00 56.38 257 VAL A O 1
ATOM 2097 N N . GLU A 1 258 ? -0.586 14.006 10.098 1.00 60.94 258 GLU A N 1
ATOM 2098 C CA . GLU A 1 258 ? -0.038 14.825 11.178 1.00 60.94 258 GLU A CA 1
ATOM 2099 C C . GLU A 1 258 ? 0.674 16.067 10.645 1.00 60.94 258 GLU A C 1
ATOM 2101 O O . GLU A 1 258 ? 1.304 16.039 9.588 1.00 60.94 258 GLU A O 1
ATOM 2106 N N . ASP A 1 259 ? 0.579 17.158 11.407 1.00 53.19 259 ASP A N 1
ATOM 2107 C CA . ASP A 1 259 ? 1.381 18.361 11.185 1.00 53.19 259 ASP A CA 1
ATOM 2108 C C . ASP A 1 259 ? 2.846 18.031 11.520 1.00 53.19 259 ASP A C 1
ATOM 2110 O O . ASP A 1 259 ? 3.111 17.565 12.629 1.00 53.19 259 ASP A O 1
ATOM 2114 N N . GLY A 1 260 ? 3.777 18.270 10.586 1.00 70.25 260 GLY A N 1
ATOM 2115 C CA . GLY A 1 260 ? 5.223 18.169 10.842 1.00 70.25 260 GLY A CA 1
ATOM 2116 C C . GLY A 1 260 ? 6.062 17.370 9.837 1.00 70.25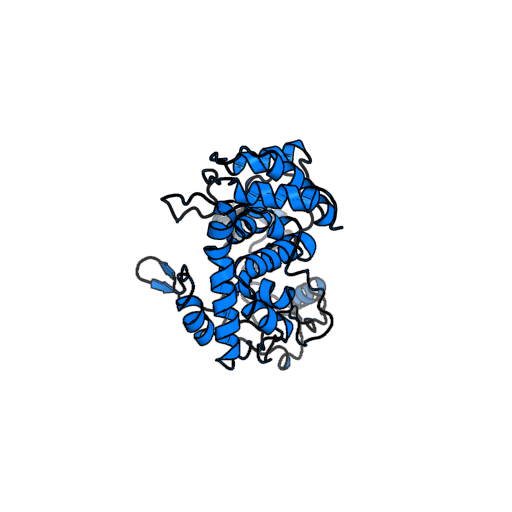 260 GLY A C 1
ATOM 2117 O O . GLY A 1 260 ? 7.258 17.223 10.050 1.00 70.25 260 GLY A O 1
ATOM 2118 N N . PHE A 1 261 ? 5.498 16.846 8.749 1.00 78.06 261 PHE A N 1
ATOM 2119 C CA . PHE A 1 261 ? 6.303 16.199 7.701 1.00 78.06 261 PHE A CA 1
ATOM 2120 C C . PHE A 1 261 ? 6.821 17.207 6.673 1.00 78.06 261 PHE A C 1
ATOM 2122 O O . PHE A 1 261 ? 6.115 18.158 6.328 1.00 78.06 261 PHE A O 1
ATOM 2129 N N . ILE A 1 262 ? 8.007 16.937 6.124 1.00 85.00 262 ILE A N 1
ATOM 2130 C CA . ILE A 1 262 ? 8.488 17.560 4.888 1.00 85.00 262 ILE A CA 1
ATOM 2131 C C . ILE A 1 262 ? 7.422 17.434 3.797 1.00 85.00 262 ILE A C 1
ATOM 2133 O O . ILE A 1 262 ? 6.724 16.416 3.690 1.00 85.00 262 ILE A O 1
ATOM 2137 N N . GLY A 1 263 ? 7.261 18.484 2.995 1.00 84.38 263 GLY A N 1
ATOM 2138 C CA . GLY A 1 263 ? 6.324 18.468 1.880 1.00 84.38 263 GLY A CA 1
ATOM 2139 C C . GLY A 1 263 ? 6.726 17.418 0.843 1.00 84.38 263 GLY A C 1
ATOM 2140 O O . GLY A 1 263 ? 7.904 17.263 0.541 1.00 84.38 263 GLY A O 1
ATOM 2141 N N . PHE A 1 264 ? 5.749 16.728 0.252 1.00 84.12 264 PHE A N 1
ATOM 2142 C CA . PHE A 1 264 ? 5.978 15.729 -0.805 1.00 84.12 264 PHE A CA 1
ATOM 2143 C C . PHE A 1 264 ? 6.886 16.248 -1.943 1.00 84.12 264 PHE A C 1
ATOM 2145 O O . PHE A 1 264 ? 7.772 15.524 -2.393 1.00 84.12 264 PHE A O 1
ATOM 2152 N N . GLU A 1 265 ? 6.700 17.508 -2.355 1.00 83.62 265 GLU A N 1
ATOM 2153 C CA . GLU A 1 265 ? 7.467 18.156 -3.435 1.00 83.62 265 GLU A CA 1
ATOM 2154 C C . GLU A 1 265 ? 8.957 18.321 -3.095 1.00 83.62 265 GLU A C 1
ATOM 2156 O O . GLU A 1 265 ? 9.801 18.390 -3.985 1.00 83.62 265 GLU A O 1
ATOM 2161 N N . GLU A 1 266 ? 9.282 18.383 -1.805 1.00 87.62 266 GLU A N 1
ATOM 2162 C CA . GLU A 1 266 ? 10.651 18.490 -1.296 1.00 87.62 266 GLU A CA 1
ATOM 2163 C C . GLU A 1 266 ? 11.224 17.102 -0.978 1.00 87.62 266 GLU A C 1
ATOM 2165 O O . GLU A 1 266 ? 12.389 16.822 -1.266 1.00 87.62 266 GLU A O 1
ATOM 2170 N N . PHE A 1 267 ? 10.385 16.196 -0.464 1.00 90.06 267 PHE A N 1
ATOM 2171 C CA . PHE A 1 267 ? 10.778 14.838 -0.107 1.00 90.06 267 PHE A CA 1
ATOM 2172 C C . PHE A 1 267 ? 11.223 14.003 -1.306 1.00 90.06 267 PHE A C 1
ATOM 2174 O O . PHE A 1 267 ? 12.238 13.319 -1.220 1.00 90.06 267 PHE A O 1
ATOM 2181 N N . ILE A 1 268 ? 10.485 14.024 -2.421 1.00 88.94 268 ILE A N 1
ATOM 2182 C CA . ILE A 1 268 ? 10.792 13.149 -3.565 1.00 88.94 268 ILE A CA 1
ATOM 2183 C C . ILE A 1 268 ? 12.173 13.436 -4.170 1.00 88.94 268 ILE A C 1
ATOM 2185 O O . ILE A 1 268 ? 12.953 12.489 -4.316 1.00 88.94 268 ILE A O 1
ATOM 2189 N N . PRO A 1 269 ? 12.527 14.693 -4.505 1.00 88.12 269 PRO A N 1
ATOM 2190 C CA . PRO A 1 269 ? 13.866 15.003 -4.994 1.00 88.12 269 PRO A CA 1
ATOM 2191 C C . PRO A 1 269 ? 14.962 14.590 -4.006 1.00 88.12 269 PRO A C 1
ATOM 2193 O O . PRO A 1 269 ? 15.976 14.029 -4.424 1.00 88.12 269 PRO A O 1
ATOM 2196 N N . LEU A 1 270 ? 14.738 14.811 -2.706 1.00 91.50 270 LEU A N 1
ATOM 2197 C CA . LEU A 1 270 ? 15.666 14.412 -1.649 1.00 91.50 270 LEU A CA 1
ATOM 2198 C C . LEU A 1 270 ? 15.835 12.886 -1.586 1.00 91.50 270 LEU A C 1
ATOM 2200 O O . LEU A 1 270 ? 16.957 12.384 -1.526 1.00 91.50 270 LEU A O 1
ATOM 2204 N N . ALA A 1 271 ? 14.734 12.139 -1.671 1.00 92.75 271 ALA A N 1
ATOM 2205 C CA . ALA A 1 271 ? 14.748 10.685 -1.689 1.00 92.75 271 ALA A CA 1
ATOM 2206 C C . ALA A 1 271 ? 15.499 10.137 -2.910 1.00 92.75 271 ALA A C 1
ATOM 2208 O O . ALA A 1 271 ? 16.284 9.202 -2.766 1.00 92.75 271 ALA A O 1
ATOM 2209 N N . TYR A 1 272 ? 15.325 10.727 -4.099 1.00 91.12 272 TYR A N 1
ATOM 2210 C CA . TYR A 1 272 ? 16.111 10.346 -5.277 1.00 91.12 272 TYR A CA 1
ATOM 2211 C C . TYR A 1 272 ? 17.598 10.617 -5.098 1.00 91.12 272 TYR A C 1
ATOM 2213 O O . TYR A 1 272 ? 18.408 9.749 -5.427 1.00 91.12 272 TYR A O 1
ATOM 2221 N N . GLU A 1 273 ? 17.966 11.780 -4.558 1.00 91.38 273 GLU A N 1
ATOM 2222 C CA . GLU A 1 273 ? 19.363 12.096 -4.272 1.00 91.38 273 GLU A CA 1
ATOM 2223 C C . GLU A 1 273 ? 19.975 11.069 -3.311 1.00 91.38 273 GLU A C 1
ATOM 2225 O O . GLU A 1 273 ? 21.043 10.525 -3.593 1.00 91.38 273 GLU A O 1
ATOM 2230 N N . ILE A 1 274 ? 19.296 10.766 -2.204 1.00 94.56 274 ILE A N 1
ATOM 2231 C CA . ILE A 1 274 ? 19.786 9.819 -1.197 1.00 94.56 274 ILE A CA 1
ATOM 2232 C C . ILE A 1 274 ? 19.889 8.411 -1.787 1.00 94.56 274 ILE A C 1
ATOM 2234 O O . ILE A 1 274 ? 20.960 7.806 -1.735 1.00 94.56 274 ILE A O 1
ATOM 2238 N N . VAL A 1 275 ? 18.818 7.906 -2.410 1.00 94.25 275 VAL A N 1
ATOM 2239 C CA . VAL A 1 275 ? 18.777 6.538 -2.948 1.00 94.25 275 VAL A CA 1
ATOM 2240 C C . VAL A 1 275 ? 19.840 6.323 -4.027 1.00 94.25 275 VAL A C 1
ATOM 2242 O O . VAL A 1 275 ? 20.469 5.270 -4.060 1.00 94.25 275 VAL A O 1
ATOM 2245 N N . LEU A 1 276 ? 20.116 7.320 -4.874 1.00 92.44 276 LEU A N 1
ATOM 2246 C CA . LEU A 1 276 ? 21.166 7.214 -5.895 1.00 92.44 276 LEU A CA 1
ATOM 2247 C C . LEU A 1 276 ? 22.576 7.051 -5.347 1.00 92.44 276 LEU A C 1
ATOM 2249 O O . LEU A 1 276 ? 23.425 6.491 -6.045 1.00 92.44 276 LEU A O 1
ATOM 2253 N N . ASN A 1 277 ? 22.824 7.570 -4.148 1.00 92.44 277 ASN A N 1
ATOM 2254 C CA . ASN A 1 277 ? 24.130 7.531 -3.505 1.00 92.44 277 ASN A CA 1
ATOM 2255 C C . ASN A 1 277 ? 24.316 6.295 -2.610 1.00 92.44 277 ASN A C 1
ATOM 2257 O O . ASN A 1 277 ? 25.383 6.129 -2.020 1.00 92.44 277 ASN A O 1
ATOM 2261 N N . LEU A 1 278 ? 23.318 5.410 -2.528 1.00 95.00 278 LEU A N 1
ATOM 2262 C CA . LEU A 1 278 ? 23.435 4.149 -1.801 1.00 95.00 278 LEU A CA 1
ATOM 2263 C C . LEU A 1 278 ? 24.415 3.187 -2.493 1.00 95.00 278 LEU A C 1
ATOM 2265 O O . LEU A 1 278 ? 24.491 3.155 -3.728 1.00 95.00 278 LEU A O 1
ATOM 2269 N N . PRO A 1 279 ? 25.142 2.356 -1.722 1.00 95.38 279 PRO A N 1
ATOM 2270 C CA . PRO A 1 279 ? 26.001 1.330 -2.293 1.00 95.38 279 PRO A CA 1
ATOM 2271 C C . PRO A 1 279 ? 25.159 0.278 -3.028 1.00 95.38 279 PRO A C 1
ATOM 2273 O O . PRO A 1 279 ? 24.164 -0.238 -2.514 1.00 95.38 279 PRO A O 1
ATOM 2276 N N . VAL A 1 280 ? 25.558 -0.030 -4.262 1.00 95.31 280 VAL A N 1
ATOM 2277 C CA . VAL A 1 280 ? 24.830 -0.955 -5.141 1.00 95.31 280 VAL A CA 1
ATOM 2278 C C . VAL A 1 280 ? 25.157 -2.392 -4.771 1.00 95.31 280 VAL A C 1
ATOM 2280 O O . VAL A 1 280 ? 26.320 -2.738 -4.589 1.00 95.31 280 VAL A O 1
ATOM 2283 N N . SER A 1 281 ? 24.136 -3.244 -4.728 1.00 94.62 281 SER A N 1
ATOM 2284 C CA . SER A 1 281 ? 24.247 -4.681 -4.448 1.00 94.62 281 SER A CA 1
ATOM 2285 C C . SER A 1 281 ? 24.820 -5.023 -3.064 1.00 94.62 281 SER A C 1
ATOM 2287 O O . SER A 1 281 ? 25.123 -6.185 -2.790 1.00 94.62 281 SER A O 1
ATOM 2289 N N . GLU A 1 282 ? 24.905 -4.042 -2.165 1.00 94.75 282 GLU A N 1
ATOM 2290 C CA . GLU A 1 282 ? 25.318 -4.212 -0.773 1.00 94.75 282 GLU A CA 1
ATOM 2291 C C . GLU A 1 282 ? 24.113 -4.153 0.171 1.00 94.75 282 GLU A C 1
ATOM 2293 O O . GLU A 1 282 ? 23.080 -3.558 -0.141 1.00 94.75 282 GLU A O 1
ATOM 2298 N N . LYS A 1 283 ? 24.242 -4.797 1.337 1.00 94.06 283 LYS A N 1
ATOM 2299 C CA . LYS A 1 283 ? 23.238 -4.706 2.401 1.00 94.06 283 LYS A CA 1
ATOM 2300 C C . LYS A 1 283 ? 23.411 -3.387 3.144 1.00 94.06 283 LYS A C 1
ATOM 2302 O O . LYS A 1 283 ? 24.471 -3.137 3.712 1.00 94.06 283 LYS A O 1
ATOM 2307 N N . VAL A 1 284 ? 22.349 -2.596 3.190 1.00 93.31 284 VAL A N 1
ATOM 2308 C CA . VAL A 1 284 ? 22.295 -1.310 3.880 1.00 93.31 284 VAL A CA 1
ATOM 2309 C C . VAL A 1 284 ? 21.312 -1.416 5.047 1.00 93.31 284 VAL A C 1
ATOM 2311 O O . VAL A 1 284 ? 20.166 -1.821 4.832 1.00 93.31 284 VAL A O 1
ATOM 2314 N N . PRO A 1 285 ? 21.725 -1.091 6.283 1.00 91.50 285 PRO A N 1
ATOM 2315 C CA . PRO A 1 285 ? 20.806 -0.958 7.406 1.00 91.50 285 PRO A CA 1
ATOM 2316 C C . PRO A 1 285 ? 19.820 0.186 7.179 1.00 91.50 285 PRO A C 1
ATOM 2318 O O . PRO A 1 285 ? 20.195 1.258 6.704 1.00 91.50 285 PRO A O 1
ATOM 2321 N N . ILE A 1 286 ? 18.568 -0.006 7.580 1.00 88.94 286 ILE A N 1
ATOM 2322 C CA . ILE A 1 286 ? 17.538 1.030 7.468 1.00 88.94 286 ILE A CA 1
ATOM 2323 C C . ILE A 1 286 ? 17.890 2.312 8.244 1.00 88.94 286 ILE A C 1
ATOM 2325 O O . ILE A 1 286 ? 17.605 3.410 7.774 1.00 88.94 286 ILE A O 1
ATOM 2329 N N . GLU A 1 287 ? 18.588 2.189 9.377 1.00 89.50 287 GLU A N 1
ATOM 2330 C CA . GLU A 1 287 ? 19.096 3.320 10.166 1.00 89.50 287 GLU A CA 1
ATOM 2331 C C . GLU A 1 287 ? 19.990 4.247 9.330 1.00 89.50 287 GLU A C 1
ATOM 2333 O O . GLU A 1 287 ? 19.942 5.467 9.474 1.00 89.50 287 GLU A O 1
ATOM 2338 N N . SER A 1 288 ? 20.765 3.686 8.394 1.00 91.75 288 SER A N 1
ATOM 2339 C CA . SER A 1 288 ? 21.613 4.485 7.510 1.00 91.75 288 SER A CA 1
ATOM 2340 C C . SER A 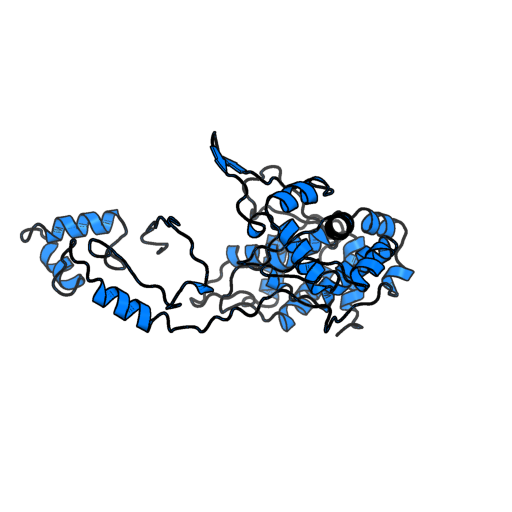1 288 ? 20.795 5.427 6.628 1.00 91.75 288 SER A C 1
ATOM 2342 O O . SER A 1 288 ? 21.255 6.534 6.373 1.00 91.75 288 SER A O 1
ATOM 2344 N N . LEU A 1 289 ? 19.581 5.043 6.210 1.00 92.00 289 LEU A N 1
ATOM 2345 C CA . LEU A 1 289 ? 18.696 5.961 5.489 1.00 92.00 289 LEU A CA 1
ATOM 2346 C C . LEU A 1 289 ? 18.231 7.104 6.385 1.00 92.00 289 LEU A C 1
ATOM 2348 O O . LEU A 1 289 ? 18.308 8.248 5.956 1.00 92.00 289 LEU A O 1
ATOM 2352 N N . VAL A 1 290 ? 17.786 6.815 7.612 1.00 91.69 290 VAL A N 1
ATOM 2353 C CA . VAL A 1 290 ? 17.346 7.856 8.559 1.00 91.69 290 VAL A CA 1
ATOM 2354 C C . VAL A 1 290 ? 18.460 8.882 8.767 1.00 91.69 290 VAL A C 1
ATOM 2356 O O . VAL A 1 290 ? 18.223 10.070 8.578 1.00 91.69 290 VAL A O 1
ATOM 2359 N N . ASN A 1 291 ? 19.688 8.418 9.017 1.00 93.00 291 ASN A N 1
ATOM 2360 C CA . ASN A 1 291 ? 20.849 9.291 9.188 1.00 93.00 291 ASN A CA 1
ATOM 2361 C C . ASN A 1 291 ? 21.140 10.133 7.933 1.00 93.00 291 ASN A C 1
ATOM 2363 O O . ASN A 1 291 ? 21.421 11.321 8.048 1.00 93.00 291 ASN A O 1
ATOM 2367 N N . MET A 1 292 ? 21.037 9.555 6.730 1.00 95.06 292 MET A N 1
ATOM 2368 C CA . MET A 1 292 ? 21.225 10.301 5.476 1.00 95.06 292 MET A CA 1
ATOM 2369 C C . MET A 1 292 ? 20.163 11.388 5.269 1.00 95.06 292 MET A C 1
ATOM 2371 O O . MET A 1 292 ? 20.486 12.451 4.739 1.00 95.06 292 MET A O 1
ATOM 2375 N N . PHE A 1 293 ? 18.910 11.140 5.663 1.00 94.12 293 PHE A N 1
ATOM 2376 C CA . PHE A 1 293 ? 17.870 12.170 5.642 1.00 94.12 293 PHE A CA 1
ATOM 2377 C C . PHE A 1 293 ? 18.144 13.244 6.703 1.00 94.12 293 PHE A C 1
ATOM 2379 O O . PHE A 1 293 ? 18.146 14.422 6.359 1.00 94.12 293 PHE A O 1
ATOM 2386 N N . ASP A 1 294 ? 18.484 12.853 7.935 1.00 92.56 294 ASP A N 1
ATOM 2387 C CA . ASP A 1 294 ? 18.789 13.780 9.034 1.00 92.56 294 ASP A CA 1
ATOM 2388 C C . ASP A 1 294 ? 19.980 14.702 8.733 1.00 92.56 294 ASP A C 1
ATOM 2390 O O . ASP A 1 294 ? 19.974 15.877 9.100 1.00 92.56 294 ASP A O 1
ATOM 2394 N N . GLU A 1 295 ? 21.003 14.196 8.039 1.00 94.12 295 GLU A N 1
ATOM 2395 C CA . GLU A 1 295 ? 22.150 14.994 7.591 1.00 94.12 295 GLU A CA 1
ATOM 2396 C C . GLU A 1 295 ? 21.764 16.083 6.579 1.00 94.12 295 GLU A C 1
ATOM 2398 O O . GLU A 1 295 ? 22.438 17.114 6.486 1.00 94.12 295 GLU A O 1
ATOM 2403 N N . LYS A 1 296 ? 20.709 15.853 5.793 1.00 92.00 296 LYS A N 1
ATOM 2404 C CA . LYS A 1 296 ? 20.233 16.780 4.759 1.00 92.00 296 LYS A CA 1
ATOM 2405 C C . LYS A 1 296 ? 19.234 17.782 5.309 1.00 92.00 296 LYS A C 1
ATOM 2407 O O . LYS A 1 296 ? 19.330 18.968 5.001 1.00 92.00 296 LYS A O 1
ATOM 2412 N N . ASP A 1 297 ? 18.302 17.293 6.106 1.00 88.31 297 ASP A N 1
ATOM 2413 C CA . ASP A 1 297 ? 17.290 18.067 6.797 1.00 88.31 297 ASP A CA 1
ATOM 2414 C C . ASP A 1 297 ? 16.903 17.283 8.055 1.00 88.31 297 ASP A C 1
ATOM 2416 O O . ASP A 1 297 ? 16.276 16.245 7.908 1.00 88.31 297 ASP A O 1
ATOM 2420 N N . PRO A 1 298 ? 17.253 17.718 9.276 1.00 86.31 298 PRO A N 1
ATOM 2421 C CA . PRO A 1 298 ? 16.886 17.011 10.506 1.00 86.31 298 PRO A CA 1
ATOM 2422 C C . PRO A 1 298 ? 15.390 17.112 10.847 1.00 86.31 298 PRO A C 1
ATOM 2424 O O . PRO A 1 298 ? 14.880 16.285 11.612 1.00 86.31 298 PRO A O 1
ATOM 2427 N N . ASP A 1 299 ? 14.686 18.081 10.254 1.00 83.69 299 ASP A N 1
ATOM 2428 C CA . ASP A 1 299 ? 13.286 18.420 10.518 1.00 83.69 299 ASP A CA 1
ATOM 2429 C C . ASP A 1 299 ? 12.330 17.846 9.449 1.00 83.69 299 ASP A C 1
ATOM 2431 O O . ASP A 1 299 ? 11.135 18.149 9.425 1.00 83.69 299 ASP A O 1
ATOM 2435 N N . TRP A 1 300 ? 12.816 16.940 8.594 1.00 86.31 300 TRP A N 1
ATOM 2436 C CA . TRP A 1 300 ? 11.995 16.263 7.585 1.00 86.31 300 TRP A CA 1
ATOM 2437 C C . TRP A 1 300 ? 10.822 15.457 8.177 1.00 86.31 300 TRP A C 1
ATOM 2439 O O . TRP A 1 300 ? 9.810 15.215 7.515 1.00 86.31 300 TRP A O 1
ATOM 2449 N N . VAL A 1 301 ? 10.926 15.078 9.451 1.00 84.06 301 VAL A N 1
ATOM 2450 C CA . VAL A 1 301 ? 9.810 14.612 10.278 1.00 84.06 301 VAL A CA 1
ATOM 2451 C C . VAL A 1 301 ? 9.916 15.280 11.643 1.00 84.06 301 VAL A C 1
ATOM 2453 O O . VAL A 1 301 ? 10.775 14.926 12.447 1.00 84.06 301 VAL A O 1
ATOM 2456 N N . THR A 1 302 ? 9.014 16.214 11.928 1.00 73.56 302 THR A N 1
ATOM 2457 C CA . THR A 1 302 ? 8.938 16.941 13.200 1.00 73.56 302 THR A CA 1
ATOM 2458 C C . THR A 1 302 ? 7.723 16.536 14.016 1.00 73.56 302 THR A C 1
ATOM 2460 O O . THR A 1 302 ? 6.663 16.166 13.503 1.00 73.56 302 THR A O 1
ATOM 2463 N N . ARG A 1 303 ? 7.875 16.649 15.334 1.00 66.25 303 ARG A N 1
ATOM 2464 C CA . ARG A 1 303 ? 6.771 16.634 16.289 1.00 66.25 303 ARG A CA 1
ATOM 2465 C C . ARG A 1 303 ? 6.445 18.061 16.710 1.00 66.25 303 ARG A C 1
ATOM 2467 O O . ARG A 1 303 ? 7.331 18.904 16.824 1.00 66.25 303 ARG A O 1
ATOM 2474 N N . ARG A 1 304 ? 5.179 18.317 17.057 1.00 60.38 304 ARG A N 1
ATOM 2475 C CA . ARG A 1 304 ? 4.752 19.617 17.615 1.00 60.38 304 ARG A CA 1
ATOM 2476 C C . ARG A 1 304 ? 5.452 19.973 18.933 1.00 60.38 304 ARG A C 1
ATOM 2478 O O . ARG A 1 304 ? 5.509 21.146 19.280 1.00 60.38 304 ARG A O 1
ATOM 2485 N N . ASP A 1 305 ? 5.957 18.976 19.662 1.00 64.44 305 ASP A N 1
ATOM 2486 C CA . ASP A 1 305 ? 6.719 19.149 20.906 1.00 64.44 305 ASP A CA 1
ATOM 2487 C C . ASP A 1 305 ? 8.229 19.369 20.674 1.00 64.44 305 ASP A C 1
ATOM 2489 O O . ASP A 1 305 ? 8.974 19.530 21.640 1.00 64.44 305 ASP A O 1
ATOM 2493 N N . GLY A 1 306 ? 8.681 19.395 19.412 1.00 63.25 306 GLY A N 1
ATOM 2494 C CA . GLY A 1 306 ? 10.073 19.633 19.028 1.00 63.25 306 GLY A CA 1
ATOM 2495 C C . GLY A 1 306 ? 11.035 18.489 19.360 1.00 63.25 306 GLY A C 1
ATOM 2496 O O . GLY A 1 306 ? 12.245 18.684 19.278 1.00 63.25 306 GLY A O 1
ATOM 2497 N N . LYS A 1 307 ? 10.535 17.314 19.767 1.00 63.25 307 LYS A N 1
ATOM 2498 C CA . LYS A 1 307 ? 11.381 16.146 20.039 1.00 63.25 307 LYS A CA 1
ATOM 2499 C C . LYS A 1 307 ? 11.649 15.363 18.756 1.00 63.25 307 LYS A C 1
ATOM 2501 O O . LYS A 1 307 ? 10.723 15.088 17.995 1.00 63.25 307 LYS A O 1
ATOM 2506 N N . ASP A 1 308 ? 12.905 14.971 18.563 1.00 68.50 308 ASP A N 1
ATOM 2507 C CA . ASP A 1 308 ? 13.292 14.015 17.528 1.00 68.50 308 ASP A CA 1
ATOM 2508 C C . ASP A 1 308 ? 12.729 12.623 17.861 1.00 68.50 308 ASP A C 1
ATOM 2510 O O . ASP A 1 308 ? 12.800 12.165 19.005 1.00 68.50 308 ASP A O 1
ATOM 2514 N N . ASP A 1 309 ? 12.129 11.973 16.867 1.00 78.56 309 ASP A N 1
ATOM 2515 C CA . ASP A 1 309 ? 11.451 10.685 17.008 1.00 78.56 309 ASP A CA 1
ATOM 2516 C C . ASP A 1 309 ? 11.912 9.739 15.901 1.00 78.56 309 ASP A C 1
ATOM 2518 O O . ASP A 1 309 ? 11.299 9.601 14.838 1.00 78.56 309 ASP A O 1
ATOM 2522 N N . TYR A 1 310 ? 13.037 9.084 16.181 1.00 83.75 310 TYR A N 1
ATOM 2523 C CA . TYR A 1 310 ? 13.671 8.107 15.302 1.00 83.75 310 TYR A CA 1
ATOM 2524 C C . TYR A 1 310 ? 12.696 7.017 14.823 1.00 83.75 310 TYR A C 1
ATOM 2526 O O . TYR A 1 310 ? 12.675 6.673 13.642 1.00 83.75 310 TYR A O 1
ATOM 2534 N N . TYR A 1 311 ? 11.840 6.493 15.708 1.00 82.12 311 TYR A N 1
ATOM 2535 C CA . TYR A 1 311 ? 10.897 5.431 15.345 1.00 82.12 311 TYR A CA 1
ATOM 2536 C C . TYR A 1 311 ? 9.828 5.920 14.375 1.00 82.12 311 TYR A C 1
ATOM 2538 O O . TYR A 1 311 ? 9.428 5.189 13.468 1.00 82.12 311 TYR A O 1
ATOM 2546 N N . ARG A 1 312 ? 9.390 7.170 14.518 1.00 82.81 312 ARG A N 1
ATOM 2547 C CA . ARG A 1 312 ? 8.461 7.791 13.577 1.00 82.81 312 ARG A CA 1
ATOM 2548 C C . ARG A 1 312 ? 9.096 8.018 12.205 1.00 82.81 312 ARG A C 1
ATOM 2550 O O . ARG A 1 312 ? 8.453 7.717 11.200 1.00 82.81 312 ARG A O 1
ATOM 2557 N N . LYS A 1 313 ? 10.344 8.494 12.156 1.00 88.19 313 LYS A N 1
ATOM 2558 C CA . LYS A 1 313 ? 11.138 8.623 10.918 1.00 88.19 313 LYS A CA 1
ATOM 2559 C C . LYS A 1 313 ? 11.291 7.277 10.209 1.00 88.19 313 LYS A C 1
ATOM 2561 O O . LYS A 1 313 ? 11.006 7.156 9.017 1.00 88.19 313 LYS A O 1
ATOM 2566 N N . LEU A 1 314 ? 11.645 6.243 10.970 1.00 87.12 314 LEU A N 1
ATOM 2567 C CA . LEU A 1 314 ? 11.758 4.869 10.492 1.00 87.12 314 LEU A CA 1
ATOM 2568 C C . LEU A 1 314 ? 10.435 4.358 9.903 1.00 87.12 314 LEU A C 1
ATOM 2570 O O . LEU A 1 314 ? 10.390 3.863 8.777 1.00 87.12 314 LEU A O 1
ATOM 2574 N N . TYR A 1 315 ? 9.346 4.520 10.655 1.00 84.88 315 TYR A N 1
ATOM 2575 C CA . TYR A 1 315 ? 8.008 4.100 10.250 1.00 84.88 315 TYR A CA 1
ATOM 2576 C C . TYR A 1 315 ? 7.524 4.850 8.999 1.00 84.88 315 TYR A C 1
ATOM 2578 O O . TYR A 1 315 ? 6.880 4.258 8.131 1.00 84.88 315 TYR A O 1
ATOM 2586 N N . PHE A 1 316 ? 7.859 6.135 8.871 1.00 88.06 316 PHE A N 1
ATOM 2587 C CA . PHE A 1 316 ? 7.573 6.928 7.679 1.00 88.06 316 PHE A CA 1
ATOM 2588 C C . PHE A 1 316 ? 8.308 6.389 6.446 1.00 88.06 316 PHE A C 1
ATOM 2590 O O . PHE A 1 316 ? 7.656 6.059 5.454 1.00 88.06 316 PHE A O 1
ATOM 2597 N N . LEU A 1 317 ? 9.633 6.204 6.511 1.00 90.50 317 LEU A N 1
ATOM 2598 C CA . LEU A 1 317 ? 10.405 5.666 5.381 1.00 90.50 317 LEU A CA 1
ATOM 2599 C C . LEU A 1 317 ? 9.964 4.259 4.992 1.00 90.50 317 LEU A C 1
ATOM 2601 O O . LEU A 1 317 ? 9.934 3.938 3.805 1.00 90.50 317 LEU A O 1
ATOM 2605 N N . TRP A 1 318 ? 9.577 3.438 5.970 1.00 89.12 318 TRP A N 1
ATOM 2606 C CA . TRP A 1 318 ? 9.041 2.106 5.716 1.00 89.12 318 TRP A CA 1
ATOM 2607 C C . TRP A 1 318 ? 7.849 2.132 4.752 1.00 89.12 318 TRP A C 1
ATOM 2609 O O . TRP A 1 318 ? 7.834 1.394 3.765 1.00 89.12 318 TRP A O 1
ATOM 2619 N N . HIS A 1 319 ? 6.863 2.990 5.020 1.00 88.25 319 HIS A N 1
ATOM 2620 C CA . HIS A 1 319 ? 5.607 3.035 4.265 1.00 88.25 319 HIS A CA 1
ATOM 2621 C C . HIS A 1 319 ? 5.710 3.864 2.984 1.00 88.25 319 HIS A C 1
ATOM 2623 O O . HIS A 1 319 ? 5.106 3.506 1.976 1.00 88.25 319 HIS A O 1
ATOM 2629 N N . VAL A 1 320 ? 6.458 4.969 3.023 1.00 90.00 320 VAL A N 1
ATOM 2630 C CA . VAL A 1 320 ? 6.499 5.955 1.932 1.00 90.00 320 VAL A CA 1
ATOM 2631 C C . VAL A 1 320 ? 7.565 5.618 0.890 1.00 90.00 320 VAL A C 1
ATOM 2633 O O . VAL A 1 320 ? 7.361 5.886 -0.292 1.00 90.00 320 VAL A O 1
ATOM 2636 N N . LEU A 1 321 ? 8.687 5.015 1.301 1.00 92.69 321 LEU A N 1
ATOM 2637 C CA . LEU A 1 321 ? 9.833 4.761 0.424 1.00 92.69 321 LEU A CA 1
ATOM 2638 C C . LEU A 1 321 ? 10.103 3.265 0.241 1.00 92.69 321 LEU A C 1
ATOM 2640 O O . LEU A 1 321 ? 10.037 2.759 -0.875 1.00 92.69 321 LEU A O 1
ATOM 2644 N N . LEU A 1 322 ? 10.391 2.547 1.326 1.00 93.06 322 LEU A N 1
ATOM 2645 C CA . LEU A 1 322 ? 10.952 1.196 1.262 1.00 93.06 322 LEU A CA 1
ATOM 2646 C C . LEU A 1 322 ? 9.968 0.157 0.739 1.00 93.06 322 LEU A C 1
ATOM 2648 O O . LEU A 1 322 ? 10.297 -0.558 -0.200 1.00 93.06 322 LEU A O 1
ATOM 2652 N N . THR A 1 323 ? 8.766 0.084 1.315 1.00 91.75 323 THR A N 1
ATOM 2653 C CA . THR A 1 323 ? 7.763 -0.914 0.913 1.00 91.75 323 THR A CA 1
ATOM 2654 C C . THR A 1 323 ? 7.355 -0.743 -0.559 1.00 91.75 323 THR A C 1
ATOM 2656 O O . THR A 1 323 ? 7.406 -1.723 -1.304 1.00 91.75 323 THR A O 1
ATOM 2659 N N . PRO A 1 324 ? 7.034 0.474 -1.051 1.00 94.12 324 PRO A N 1
ATOM 2660 C CA . PRO A 1 324 ? 6.739 0.658 -2.471 1.00 94.12 324 PRO A CA 1
ATOM 2661 C C . PRO A 1 324 ? 7.935 0.348 -3.375 1.00 94.12 324 PRO A C 1
ATOM 2663 O O . PRO A 1 324 ? 7.765 -0.266 -4.427 1.00 94.12 324 PRO A O 1
ATOM 2666 N N . PHE A 1 325 ? 9.151 0.741 -2.981 1.00 95.88 325 PHE A N 1
ATOM 2667 C CA . PHE A 1 325 ? 10.349 0.496 -3.789 1.00 95.88 325 PHE A CA 1
ATOM 2668 C C . PHE A 1 325 ? 10.708 -0.989 -3.854 1.00 95.88 325 PHE A C 1
ATOM 2670 O O . PHE A 1 325 ? 11.192 -1.435 -4.893 1.00 95.88 325 PHE A O 1
ATOM 2677 N N . ASP A 1 326 ? 10.439 -1.751 -2.795 1.00 95.25 326 ASP A N 1
ATOM 2678 C CA . ASP A 1 326 ? 10.552 -3.209 -2.785 1.00 95.25 326 ASP A CA 1
ATOM 2679 C C . ASP A 1 326 ? 9.569 -3.856 -3.769 1.00 95.25 326 ASP A C 1
ATOM 2681 O O . ASP A 1 326 ? 9.972 -4.626 -4.642 1.00 95.25 326 ASP A O 1
ATOM 2685 N N . HIS A 1 327 ? 8.295 -3.450 -3.735 1.00 95.19 327 HIS A N 1
ATOM 2686 C CA . HIS A 1 327 ? 7.290 -3.928 -4.692 1.00 95.19 327 HIS A CA 1
ATOM 2687 C C . HIS A 1 327 ? 7.660 -3.619 -6.152 1.00 95.19 327 HIS A C 1
ATOM 2689 O O . HIS A 1 327 ? 7.394 -4.424 -7.046 1.00 95.19 327 HIS A O 1
ATOM 2695 N N . LEU A 1 328 ? 8.292 -2.470 -6.397 1.00 95.50 328 LEU A N 1
ATOM 2696 C CA . LEU A 1 328 ? 8.748 -2.034 -7.721 1.00 95.50 328 LEU A CA 1
ATOM 2697 C C . LEU A 1 328 ? 10.092 -2.655 -8.147 1.00 95.50 328 LEU A C 1
ATOM 2699 O O . LEU A 1 328 ? 10.542 -2.426 -9.272 1.00 95.50 328 LEU A O 1
ATOM 2703 N N . GLY A 1 329 ? 10.755 -3.406 -7.262 1.00 95.12 329 GLY A N 1
ATOM 2704 C CA . GLY A 1 329 ? 12.097 -3.952 -7.479 1.00 95.12 329 GLY A CA 1
ATOM 2705 C C . GLY A 1 329 ? 13.213 -2.904 -7.492 1.00 95.12 329 GLY A C 1
ATOM 2706 O O . GLY A 1 329 ? 14.351 -3.223 -7.833 1.00 95.12 329 GLY A O 1
ATOM 2707 N N . ILE A 1 330 ? 12.910 -1.652 -7.141 1.00 95.94 330 ILE A N 1
ATOM 2708 C CA . ILE A 1 330 ? 13.896 -0.571 -7.031 1.00 95.94 330 ILE A CA 1
ATOM 2709 C C . ILE A 1 330 ? 14.848 -0.850 -5.868 1.00 95.94 330 ILE A C 1
ATOM 2711 O O . ILE A 1 330 ? 16.044 -0.603 -5.974 1.00 95.94 330 ILE A O 1
ATOM 2715 N N . LEU A 1 331 ? 14.317 -1.374 -4.769 1.00 95.50 331 LEU A N 1
ATOM 2716 C CA . LEU A 1 331 ? 15.069 -1.888 -3.631 1.00 95.50 331 LEU A CA 1
ATOM 2717 C C . LEU A 1 331 ? 14.636 -3.335 -3.391 1.00 95.50 331 LEU A C 1
ATOM 2719 O O . LEU A 1 331 ? 13.675 -3.809 -3.992 1.00 95.50 331 LEU A O 1
ATOM 2723 N N . ARG A 1 332 ? 15.354 -4.044 -2.523 1.00 94.19 332 ARG A N 1
ATOM 2724 C CA . ARG A 1 332 ? 14.930 -5.349 -2.014 1.00 94.19 332 ARG A CA 1
ATOM 2725 C C . ARG A 1 332 ? 15.101 -5.402 -0.505 1.00 94.19 332 ARG A C 1
ATOM 2727 O O . ARG A 1 332 ? 16.239 -5.350 -0.033 1.00 94.19 332 ARG A O 1
ATOM 2734 N N . LEU A 1 333 ? 14.009 -5.547 0.233 1.00 92.19 333 LEU A N 1
ATOM 2735 C CA . LEU A 1 333 ? 14.046 -5.803 1.669 1.00 92.19 333 LEU A CA 1
ATOM 2736 C C . LEU A 1 333 ? 14.663 -7.182 1.930 1.00 92.19 333 LEU A C 1
ATOM 2738 O O . LEU A 1 333 ? 14.386 -8.162 1.236 1.00 92.19 333 LEU A O 1
ATOM 2742 N N . VAL A 1 334 ? 15.549 -7.257 2.917 1.00 88.12 334 VAL A N 1
ATOM 2743 C CA . VAL A 1 334 ? 16.118 -8.521 3.380 1.00 88.12 334 VAL A CA 1
ATOM 2744 C C . VAL A 1 334 ? 15.214 -9.018 4.502 1.00 88.12 334 VAL A C 1
ATOM 2746 O O . VAL A 1 334 ? 15.161 -8.390 5.555 1.00 88.12 334 VAL A O 1
ATOM 2749 N N . GLU A 1 335 ? 14.478 -10.106 4.262 1.00 68.50 335 GLU A N 1
ATOM 2750 C CA . GLU A 1 335 ? 13.639 -10.719 5.297 1.00 68.50 335 GLU A CA 1
ATOM 2751 C C . GLU A 1 335 ? 14.505 -11.139 6.493 1.00 68.50 335 GLU A C 1
ATOM 2753 O O . GLU A 1 335 ? 15.501 -11.850 6.328 1.00 68.50 335 GLU A O 1
ATOM 2758 N N . ASP A 1 336 ? 14.121 -10.682 7.685 1.00 59.22 336 ASP A N 1
ATOM 2759 C CA . ASP A 1 336 ? 14.665 -11.171 8.948 1.00 59.22 336 ASP A CA 1
ATOM 2760 C C . ASP A 1 336 ? 13.928 -12.460 9.356 1.00 59.22 336 ASP A C 1
ATOM 2762 O O . ASP A 1 336 ? 12.736 -12.625 9.073 1.00 59.22 336 ASP A O 1
ATOM 2766 N N . GLU A 1 337 ? 14.624 -13.389 10.013 1.00 46.00 337 GLU A N 1
ATOM 2767 C CA . GLU A 1 337 ? 14.042 -14.666 10.450 1.00 46.00 337 GLU A CA 1
ATOM 2768 C C . GLU A 1 337 ? 12.961 -14.463 11.533 1.00 46.00 337 GLU A C 1
ATOM 2770 O O . GLU A 1 337 ? 12.085 -15.317 11.705 1.00 46.00 337 GLU A O 1
ATOM 2775 N N . ASP A 1 338 ? 12.967 -13.312 12.217 1.00 47.03 338 ASP A N 1
ATOM 2776 C CA . ASP A 1 338 ? 12.037 -12.968 13.294 1.00 47.03 338 ASP A CA 1
ATOM 2777 C C . ASP A 1 338 ? 10.891 -12.049 12.811 1.00 47.03 338 ASP A C 1
ATOM 2779 O O . ASP A 1 338 ? 10.925 -10.818 12.907 1.00 47.03 338 ASP A O 1
ATOM 2783 N N . LYS A 1 339 ? 9.833 -12.666 12.266 1.00 47.34 339 LYS A N 1
ATOM 2784 C CA . LYS A 1 339 ? 8.662 -11.984 11.667 1.00 47.34 339 LYS A CA 1
ATOM 2785 C C . LYS A 1 339 ? 7.847 -11.109 12.636 1.00 47.34 339 LYS A C 1
ATOM 2787 O O . LYS A 1 339 ? 6.973 -10.365 12.181 1.00 47.34 339 LYS A O 1
ATOM 2792 N N . ASP A 1 340 ? 8.105 -11.174 13.943 1.00 44.69 340 ASP A N 1
ATOM 2793 C CA . ASP A 1 340 ? 7.358 -10.416 14.958 1.00 44.69 340 ASP A CA 1
ATOM 2794 C C . ASP A 1 340 ? 7.796 -8.947 15.077 1.00 44.69 340 ASP A C 1
ATOM 2796 O O . ASP A 1 340 ? 7.063 -8.123 15.631 1.00 44.69 340 ASP A O 1
ATOM 2800 N N . ARG A 1 341 ? 8.940 -8.562 14.496 1.00 52.44 341 ARG A N 1
ATOM 2801 C CA . ARG A 1 341 ? 9.448 -7.182 14.545 1.00 52.44 341 ARG A CA 1
ATOM 2802 C C . ARG A 1 341 ? 9.352 -6.482 13.194 1.00 52.44 341 ARG A C 1
ATOM 2804 O O . ARG A 1 341 ? 10.358 -6.085 12.617 1.00 52.44 341 ARG A O 1
ATOM 2811 N N . ARG A 1 342 ? 8.130 -6.233 12.715 1.00 52.06 342 ARG A N 1
ATOM 2812 C CA . ARG A 1 342 ? 7.855 -5.530 11.437 1.00 52.06 342 ARG A CA 1
ATOM 2813 C C . ARG A 1 342 ? 8.420 -4.095 11.311 1.00 52.06 342 ARG A C 1
ATOM 2815 O O . ARG A 1 342 ? 8.183 -3.454 10.298 1.00 52.06 342 ARG A O 1
ATOM 2822 N N . PHE A 1 343 ? 9.182 -3.615 12.297 1.00 54.75 343 PHE A N 1
ATOM 2823 C CA . PHE A 1 343 ? 9.868 -2.317 12.328 1.00 54.75 343 PHE A CA 1
ATOM 2824 C C . PHE A 1 343 ? 11.217 -2.395 13.069 1.00 54.75 343 PHE A C 1
ATOM 2826 O O . PHE A 1 343 ? 11.614 -1.446 13.745 1.00 54.75 343 PHE A O 1
ATOM 2833 N N . ALA A 1 344 ? 11.901 -3.545 13.026 1.00 58.44 344 ALA A N 1
ATOM 2834 C CA . ALA A 1 344 ? 13.183 -3.698 13.706 1.00 58.44 344 ALA A CA 1
ATOM 2835 C C . ALA A 1 344 ? 14.226 -2.724 13.143 1.00 58.44 344 ALA A C 1
ATOM 2837 O O . ALA A 1 344 ? 14.402 -2.623 11.927 1.00 58.44 344 ALA A O 1
ATOM 2838 N N . VAL A 1 345 ? 14.987 -2.093 14.040 1.00 61.16 345 VAL A N 1
ATOM 2839 C CA . VAL A 1 345 ? 16.185 -1.294 13.714 1.00 61.16 345 VAL A CA 1
ATOM 2840 C C . VAL A 1 345 ? 17.208 -2.112 12.909 1.00 61.16 345 VAL A C 1
ATOM 2842 O O . VAL A 1 345 ? 17.976 -1.567 12.126 1.00 61.16 345 VAL A O 1
ATOM 2845 N N . GLU A 1 346 ? 17.168 -3.435 13.054 1.00 71.19 346 GLU A N 1
ATOM 2846 C CA . GLU A 1 346 ? 18.053 -4.392 12.387 1.00 71.19 346 GLU A CA 1
ATOM 2847 C C . GLU A 1 346 ? 17.664 -4.670 10.926 1.00 71.19 346 GLU A C 1
ATOM 2849 O O . GLU A 1 346 ? 18.418 -5.336 10.216 1.00 71.19 346 GLU A O 1
ATOM 2854 N N . THR A 1 347 ? 16.532 -4.141 10.442 1.00 81.12 347 THR A N 1
ATOM 2855 C CA . THR A 1 347 ? 16.086 -4.386 9.065 1.00 81.12 347 THR A CA 1
ATOM 2856 C C . THR A 1 347 ? 17.103 -3.848 8.060 1.00 81.12 347 THR A C 1
ATOM 2858 O O . THR A 1 347 ? 17.545 -2.698 8.135 1.00 81.12 347 THR A O 1
ATOM 2861 N N . GLN A 1 348 ? 17.453 -4.679 7.081 1.00 90.31 348 GLN A N 1
ATOM 2862 C CA . GLN A 1 348 ? 18.371 -4.328 6.004 1.00 90.31 348 GLN A CA 1
ATOM 2863 C C . GLN A 1 348 ? 17.660 -4.383 4.658 1.00 90.31 348 GLN A C 1
ATOM 2865 O O . GLN A 1 348 ? 16.683 -5.107 4.467 1.00 90.31 348 GLN A O 1
ATOM 2870 N N . PHE A 1 349 ? 18.195 -3.655 3.692 1.00 93.94 349 PHE A N 1
ATOM 2871 C CA . PHE A 1 349 ? 17.738 -3.708 2.314 1.00 93.94 349 PHE A CA 1
ATOM 2872 C C . PHE A 1 349 ? 18.935 -3.668 1.363 1.00 93.94 349 PHE A C 1
ATOM 2874 O O . PHE A 1 349 ? 20.059 -3.374 1.762 1.00 93.94 349 PHE A O 1
ATOM 2881 N N . ILE A 1 350 ? 18.708 -4.016 0.103 1.00 96.12 350 ILE A N 1
ATOM 2882 C CA . ILE A 1 350 ? 19.719 -3.993 -0.954 1.00 96.12 350 ILE A CA 1
ATOM 2883 C C . ILE A 1 350 ? 19.226 -3.077 -2.066 1.00 96.12 350 ILE A C 1
ATOM 2885 O O . ILE A 1 350 ? 18.059 -3.151 -2.448 1.00 96.12 350 ILE A O 1
ATOM 2889 N N . PHE A 1 351 ? 20.119 -2.246 -2.603 1.00 96.25 351 PHE A N 1
ATOM 2890 C CA . PHE A 1 351 ? 19.865 -1.456 -3.805 1.00 96.25 351 PHE A CA 1
ATOM 2891 C C . PHE A 1 351 ? 20.442 -2.168 -5.036 1.00 96.25 351 PHE A C 1
ATOM 2893 O O . PHE A 1 351 ? 21.645 -2.077 -5.276 1.00 96.25 351 PHE A O 1
ATOM 2900 N N . PRO A 1 352 ? 19.645 -2.953 -5.786 1.00 95.75 352 PRO A N 1
ATOM 2901 C CA . PRO A 1 352 ? 20.148 -3.718 -6.923 1.00 95.75 352 PRO A CA 1
ATOM 2902 C C . PRO A 1 352 ? 20.511 -2.821 -8.114 1.00 95.75 352 PRO A C 1
ATOM 2904 O O . PRO A 1 352 ? 19.977 -1.723 -8.276 1.00 95.75 352 PRO A O 1
ATOM 2907 N N . GLU A 1 353 ? 21.350 -3.340 -9.015 1.00 94.94 353 GLU A N 1
ATOM 2908 C CA . GLU A 1 353 ? 21.696 -2.673 -10.282 1.00 94.94 353 GLU A CA 1
ATOM 2909 C C . GLU A 1 353 ? 20.450 -2.284 -11.092 1.00 94.94 353 GLU A C 1
ATOM 2911 O O . GLU A 1 353 ? 20.367 -1.161 -11.589 1.00 94.94 353 GLU A O 1
ATOM 2916 N N . TYR A 1 354 ? 19.440 -3.161 -11.146 1.00 95.06 354 TYR A N 1
ATOM 2917 C CA . TYR A 1 354 ? 18.148 -2.873 -11.777 1.00 95.06 354 TYR A CA 1
ATOM 2918 C C . TYR A 1 354 ? 17.521 -1.576 -11.241 1.00 95.06 354 TYR A C 1
ATOM 2920 O O . TYR A 1 354 ? 17.245 -0.652 -12.010 1.00 95.06 354 TYR A O 1
ATOM 2928 N N . GLY A 1 355 ? 17.378 -1.464 -9.918 1.00 94.94 355 GLY A N 1
ATOM 2929 C CA . GLY A 1 355 ? 16.839 -0.273 -9.267 1.00 94.94 355 GLY A CA 1
ATOM 2930 C C . GLY A 1 355 ? 17.691 0.968 -9.508 1.00 94.94 355 GLY A C 1
ATOM 2931 O O . GLY A 1 355 ? 17.156 2.051 -9.751 1.00 94.94 355 GLY A O 1
ATOM 2932 N N . GLN A 1 356 ? 19.017 0.812 -9.539 1.00 93.94 356 GLN A N 1
ATOM 2933 C CA . GLN A 1 356 ? 19.919 1.911 -9.859 1.00 93.94 356 GLN A CA 1
ATOM 2934 C C . GLN A 1 356 ? 19.680 2.469 -11.264 1.00 93.94 356 GLN A C 1
ATOM 2936 O O . GLN A 1 356 ? 19.667 3.690 -11.434 1.00 93.94 356 GLN A O 1
ATOM 2941 N N . THR A 1 357 ? 19.476 1.615 -12.270 1.00 92.88 357 THR A N 1
ATOM 2942 C CA . THR A 1 357 ? 19.200 2.090 -13.636 1.00 92.88 357 THR A CA 1
ATOM 2943 C C . THR A 1 357 ? 17.901 2.899 -13.707 1.00 92.88 357 THR A C 1
ATOM 2945 O O . THR A 1 357 ? 17.872 3.929 -14.382 1.00 92.88 357 THR A O 1
ATOM 2948 N N . LEU A 1 358 ? 16.865 2.486 -12.964 1.00 93.00 358 LEU A N 1
ATOM 2949 C CA . LEU A 1 358 ? 15.585 3.190 -12.876 1.00 93.00 358 LEU A CA 1
ATOM 2950 C C . LEU A 1 358 ? 15.741 4.560 -12.221 1.00 93.00 358 LEU A C 1
ATOM 2952 O O . LEU A 1 358 ? 15.403 5.571 -12.833 1.00 93.00 358 LEU A O 1
ATOM 2956 N N . ILE A 1 359 ? 16.286 4.626 -11.002 1.00 92.44 359 ILE A N 1
ATOM 2957 C CA . ILE A 1 359 ? 16.401 5.911 -10.298 1.00 92.44 359 ILE A CA 1
ATOM 2958 C C . ILE A 1 359 ? 17.322 6.870 -11.062 1.00 92.44 359 ILE A C 1
ATOM 2960 O O . ILE A 1 359 ? 17.030 8.063 -11.139 1.00 92.44 359 ILE A O 1
ATOM 2964 N N . ARG A 1 360 ? 18.388 6.374 -11.711 1.00 90.88 360 ARG A N 1
ATOM 2965 C CA . ARG A 1 360 ? 19.231 7.213 -12.583 1.00 90.88 360 ARG A CA 1
ATOM 2966 C C . ARG A 1 360 ? 18.432 7.819 -13.731 1.00 90.88 360 ARG A C 1
ATOM 2968 O O . ARG A 1 360 ? 18.614 9.000 -14.018 1.00 90.88 360 ARG A O 1
ATOM 2975 N N . TYR A 1 361 ? 17.555 7.037 -14.359 1.00 91.06 361 TYR A N 1
ATOM 2976 C CA . TYR A 1 361 ? 16.693 7.521 -15.432 1.00 91.06 361 TYR A CA 1
ATOM 2977 C C . TYR A 1 361 ? 15.751 8.634 -14.947 1.00 91.06 361 TYR A C 1
ATOM 2979 O O . TYR A 1 361 ? 15.709 9.704 -15.550 1.00 91.06 361 TYR A O 1
ATOM 2987 N N . PHE A 1 362 ? 15.050 8.430 -13.827 1.00 88.44 362 PHE A N 1
ATOM 2988 C CA . PHE A 1 362 ? 14.094 9.421 -13.311 1.00 88.44 362 PHE A CA 1
ATOM 2989 C C . PHE A 1 362 ? 14.764 10.674 -12.729 1.00 88.44 362 PHE A C 1
ATOM 2991 O O . PHE A 1 362 ? 14.224 11.773 -12.851 1.00 88.44 362 PHE A O 1
ATOM 2998 N N . ASN A 1 363 ? 15.966 10.552 -12.161 1.00 83.12 363 ASN A N 1
ATOM 2999 C CA . ASN A 1 363 ? 16.701 11.695 -11.621 1.00 83.12 363 ASN A CA 1
ATOM 3000 C C . ASN A 1 363 ? 17.358 12.578 -12.696 1.00 83.12 363 ASN A C 1
ATOM 3002 O O . ASN A 1 363 ? 17.617 13.753 -12.445 1.00 83.12 363 ASN A O 1
ATOM 3006 N N . ALA A 1 364 ? 17.610 12.060 -13.905 1.00 68.38 364 ALA A N 1
ATOM 3007 C CA . ALA A 1 364 ? 18.267 12.797 -14.993 1.00 68.38 364 ALA A CA 1
ATOM 3008 C C . ALA A 1 364 ? 17.448 13.982 -15.566 1.00 68.38 364 ALA A C 1
ATOM 3010 O O . ALA A 1 364 ? 17.908 14.638 -16.496 1.00 68.38 364 ALA A O 1
ATOM 3011 N N . LYS A 1 365 ? 16.289 14.306 -14.971 1.00 60.56 365 LYS A N 1
ATOM 3012 C CA . LYS A 1 365 ? 15.384 15.412 -15.326 1.00 60.56 365 LYS A CA 1
ATOM 3013 C C . LYS A 1 365 ? 14.911 15.383 -16.784 1.00 60.56 365 LYS A C 1
ATOM 3015 O O . LYS A 1 365 ? 15.316 16.210 -17.591 1.00 60.56 365 LYS A O 1
ATOM 3020 N N . GLU A 1 366 ? 13.941 14.518 -17.068 1.00 45.19 366 GLU A N 1
ATOM 3021 C CA . GLU A 1 366 ? 13.007 14.719 -18.196 1.00 45.19 366 GLU A CA 1
ATOM 3022 C C . GLU A 1 366 ? 11.519 14.597 -17.806 1.00 45.19 366 GLU A C 1
ATOM 3024 O O . GLU A 1 366 ? 10.652 14.720 -18.666 1.00 45.19 366 GLU A O 1
ATOM 3029 N N . TYR A 1 367 ? 11.186 14.421 -16.521 1.00 47.47 367 TYR A N 1
ATOM 3030 C CA . TYR A 1 367 ? 9.795 14.288 -16.067 1.00 47.47 367 TYR A CA 1
ATOM 3031 C C . TYR A 1 367 ? 9.528 15.112 -14.802 1.00 47.47 367 TYR A C 1
ATOM 3033 O O . TYR A 1 367 ? 9.413 14.560 -13.713 1.00 47.47 367 TYR A O 1
ATOM 3041 N N . TYR A 1 368 ? 9.434 16.431 -14.966 1.00 38.03 368 TYR A N 1
ATOM 3042 C CA . TYR A 1 368 ? 8.703 17.332 -14.069 1.00 38.03 368 TYR A CA 1
ATOM 3043 C C . TYR A 1 368 ? 7.839 18.259 -14.917 1.00 38.03 368 TYR A C 1
ATOM 3045 O O . TYR A 1 368 ? 8.383 18.801 -15.909 1.00 38.03 368 TYR A O 1
#

Sequence (368 aa):
YDMGDGWEHEIIVEESQSESELEKLSPICISGKRACPPEDVGGIGGYAHFLEVLNDPSHEEYEAYLTWIGGSFDPEEFDLGYVNSQLKTYLKERGLARKSHWREEDRYSYPVSFSSPWTENIDHSGHEVAESLALRRDMVTLLEYLKDNRVKGTAAKGNFPLKHIRAMTGQFVNPPELDQKIGERIYKLRTEDEVPYLMFLHVLANAAGFIYGGEGLPWEVTALGNEFLQRDPLAQTWYLTAYWLTRMNWYCLYPYVEDGFIGFEEFIPLAYEIVLNLPVSEKVPIESLVNMFDEKDPDWVTRRDGKDDYYRKLYFLWHVLLTPFDHLGILRLVEDEDKDRRFAVETQFIFPEYGQTLIRYFNAKEYY

Secondary structure (DSSP, 8-state):
--TTT-------------GGG-S--S-------SPPPPTTS-HHHHHHHHHHHHT-TTSTTHHHHHHHTTS---TT---HHHHHHHHHHHS---------SS--SS----PPPS--HHHHH--HHHHHHHHH-HHHHHHHHHHHHHHHS-PBPPTTT-PPPHHHHHHHHTTSSS----SEEETTEEE----GGG-HHHHHHHHHHHHTTSEE--TTSBPEE-HHHHHHHHS-HHHHHHHHHHHHHHTS-GGGG-----TTBPPHHHHHHHHHHHHHTSPBTSEEEHHHHHHHHHHH-TTSB--TT----HHHHHHHHIIIIIHHHHHTTSSEEE--S-TT-TT-TT-EEEB-HHHHHHHHHHHTS---

pLDDT: mean 87.44, std 12.98, range [38.03, 98.88]

Radius of gyration: 25.88 Å; chains: 1; bounding box: 56×43×84 Å